Protein AF-X1IRK0-F1 (afdb_monomer)

Radius of gyration: 24.5 Å; Cα contacts (8 Å, |Δi|>4): 467; chains: 1; bounding box: 43×53×86 Å

Mean predicted aligned error: 8.82 Å

pLDDT: mean 86.36, std 11.16, range [39.69, 97.94]

Structure (mmCIF, N/CA/C/O backbone):
data_AF-X1IRK0-F1
#
_entry.id   AF-X1IRK0-F1
#
loop_
_atom_site.group_PDB
_atom_site.id
_atom_site.type_symbol
_atom_site.label_atom_id
_atom_site.label_alt_id
_atom_site.label_comp_id
_atom_site.label_asym_id
_atom_site.label_entity_id
_atom_site.label_seq_id
_atom_site.pdbx_PDB_ins_code
_atom_site.Cartn_x
_atom_site.Cartn_y
_atom_site.Cartn_z
_atom_site.occupancy
_atom_site.B_iso_or_equiv
_atom_site.auth_seq_id
_atom_site.auth_comp_id
_atom_site.auth_asym_id
_atom_site.auth_atom_id
_atom_site.pdbx_PDB_model_num
ATOM 1 N N . MET A 1 1 ? 4.070 35.628 65.793 1.00 39.69 1 MET A N 1
ATOM 2 C CA . MET A 1 1 ? 2.958 34.728 66.165 1.00 39.69 1 MET A CA 1
ATOM 3 C C . MET A 1 1 ? 2.560 34.000 64.890 1.00 39.69 1 MET A C 1
ATOM 5 O O . MET A 1 1 ? 1.988 34.626 64.011 1.00 39.69 1 MET A O 1
ATOM 9 N N . PHE A 1 2 ? 3.012 32.759 64.711 1.00 42.81 2 PHE A N 1
ATOM 10 C CA . PHE A 1 2 ? 2.689 31.967 63.520 1.00 42.81 2 PHE A CA 1
ATOM 11 C C . PHE A 1 2 ? 1.442 31.133 63.829 1.00 42.81 2 PHE A C 1
ATOM 13 O O . PHE A 1 2 ? 1.414 30.515 64.894 1.00 42.81 2 PHE A O 1
ATOM 20 N N . PRO A 1 3 ? 0.406 31.133 62.975 1.00 45.72 3 PRO A N 1
ATOM 21 C CA . PRO A 1 3 ? -0.775 30.324 63.224 1.00 45.72 3 PRO A CA 1
ATOM 22 C C . PRO A 1 3 ? -0.410 28.838 63.146 1.00 45.72 3 PRO A C 1
ATOM 24 O O . PRO A 1 3 ? 0.206 28.377 62.184 1.00 45.72 3 PRO A O 1
ATOM 27 N N . THR A 1 4 ? -0.790 28.105 64.188 1.00 51.00 4 THR A N 1
ATOM 28 C CA . THR A 1 4 ? -0.739 26.648 64.286 1.00 51.00 4 THR A CA 1
ATOM 29 C C . THR A 1 4 ? -1.588 26.045 63.170 1.00 51.00 4 THR A C 1
ATOM 31 O O . THR A 1 4 ? -2.787 26.318 63.081 1.00 51.00 4 THR A O 1
ATOM 34 N N . GLN A 1 5 ? -0.969 25.236 62.305 1.00 50.72 5 GLN A N 1
ATOM 35 C CA . GLN A 1 5 ? -1.693 24.460 61.302 1.00 50.72 5 GLN A CA 1
ATOM 36 C C . GLN A 1 5 ? -2.690 23.549 62.020 1.00 50.72 5 GLN A C 1
ATOM 38 O O . GLN A 1 5 ? -2.313 22.692 62.814 1.00 50.72 5 GLN A O 1
ATOM 43 N N . THR A 1 6 ? -3.977 23.779 61.782 1.00 54.22 6 THR A N 1
ATOM 44 C CA . THR A 1 6 ? -5.047 22.920 62.279 1.00 54.22 6 THR A CA 1
ATOM 45 C C . THR A 1 6 ? -4.986 21.618 61.484 1.00 54.22 6 THR A C 1
ATOM 47 O O . THR A 1 6 ? -5.326 21.607 60.300 1.00 54.22 6 THR A O 1
ATOM 50 N N . GLU A 1 7 ? -4.499 20.539 62.099 1.00 56.53 7 GLU A N 1
ATOM 51 C CA . GLU A 1 7 ? -4.497 19.214 61.476 1.00 56.53 7 GLU A CA 1
ATOM 52 C C . GLU A 1 7 ? -5.933 18.829 61.099 1.00 56.53 7 GLU A C 1
ATOM 54 O O . GLU A 1 7 ? -6.859 18.885 61.913 1.00 56.53 7 GLU A O 1
ATOM 59 N N . ALA A 1 8 ? -6.144 18.497 59.825 1.00 58.12 8 ALA A N 1
ATOM 60 C CA . ALA A 1 8 ? -7.453 18.088 59.344 1.00 58.12 8 ALA A CA 1
ATOM 61 C C . ALA A 1 8 ? -7.884 16.789 60.055 1.00 58.12 8 ALA A C 1
ATOM 63 O O . ALA A 1 8 ? -7.076 15.867 60.174 1.00 58.12 8 ALA A O 1
ATOM 64 N N . PRO A 1 9 ? -9.151 16.664 60.492 1.00 66.31 9 PRO A N 1
ATOM 65 C CA . PRO A 1 9 ? -9.623 15.461 61.166 1.00 66.31 9 PRO A CA 1
ATOM 66 C C . PRO A 1 9 ? -9.421 14.211 60.284 1.00 66.31 9 PRO A C 1
ATOM 68 O O . PRO A 1 9 ? -9.634 14.284 59.069 1.00 66.31 9 PRO A O 1
ATOM 71 N N . PRO A 1 10 ? -9.061 13.049 60.863 1.00 69.50 10 PRO A N 1
ATOM 72 C CA . PRO A 1 10 ? -8.650 11.844 60.125 1.00 69.50 10 PRO A CA 1
ATOM 73 C C . PRO A 1 10 ? -9.707 11.311 59.140 1.00 69.50 10 PRO A C 1
ATOM 75 O O . PRO A 1 10 ? -9.372 10.698 58.123 1.00 69.50 10 PRO A O 1
ATOM 78 N N . SER A 1 11 ? -10.988 11.604 59.381 1.00 72.62 11 SER A N 1
ATOM 79 C CA . SER A 1 11 ? -12.091 11.306 58.459 1.00 72.62 11 SER A CA 1
ATOM 80 C C . SER A 1 11 ? -12.033 12.120 57.162 1.00 72.62 11 SER A C 1
ATOM 82 O O . SER A 1 11 ? -12.353 11.594 56.097 1.00 72.62 11 SER A O 1
ATOM 84 N N . ARG A 1 12 ? -11.572 13.379 57.216 1.00 69.19 12 ARG A N 1
ATOM 85 C CA . ARG A 1 12 ? -11.359 14.213 56.024 1.00 69.19 12 ARG A CA 1
ATOM 86 C C . ARG A 1 12 ? -10.169 13.727 55.214 1.00 69.19 12 ARG A C 1
ATOM 88 O O . ARG A 1 12 ? -10.277 13.702 53.997 1.00 69.19 12 ARG A O 1
ATOM 95 N N . ILE A 1 13 ? -9.087 13.297 55.868 1.00 73.00 13 ILE A N 1
ATOM 96 C CA . ILE A 1 13 ? -7.915 12.723 55.186 1.00 73.00 13 ILE A CA 1
ATOM 97 C C . ILE A 1 13 ? -8.319 11.439 54.451 1.00 73.00 13 ILE A C 1
ATOM 99 O O . ILE A 1 13 ? -8.066 11.321 53.258 1.00 73.00 13 ILE A O 1
ATOM 103 N N . SER A 1 14 ? -9.047 10.537 55.117 1.00 75.25 14 SER A N 1
ATOM 104 C CA . SER A 1 14 ? -9.514 9.273 54.523 1.00 75.25 14 SER A CA 1
ATOM 105 C C . SER A 1 14 ? -10.449 9.484 53.326 1.00 75.25 14 SER A C 1
ATOM 107 O O . SER A 1 14 ? -10.308 8.816 52.301 1.00 75.25 14 SER A O 1
ATOM 109 N N . LEU A 1 15 ? -11.378 10.444 53.425 1.00 81.81 15 LEU A N 1
ATOM 110 C CA . LEU A 1 15 ? -12.256 10.825 52.317 1.00 81.81 15 LEU A CA 1
ATOM 111 C C . LEU A 1 15 ? -11.448 11.374 51.134 1.00 81.81 15 LEU A C 1
ATOM 113 O O . LEU A 1 15 ? -11.688 10.989 49.993 1.00 81.81 15 LEU A O 1
ATOM 117 N N . LEU A 1 16 ? -10.476 12.248 51.402 1.00 80.81 16 LEU A N 1
ATOM 118 C CA . LEU A 1 16 ? -9.633 12.847 50.369 1.00 80.81 16 LEU A CA 1
ATOM 119 C C . LEU A 1 16 ? -8.791 11.781 49.660 1.00 80.81 16 LEU A C 1
ATOM 121 O O . LEU A 1 16 ? -8.727 11.771 48.434 1.00 80.81 16 LEU A O 1
ATOM 125 N N . THR A 1 17 ? -8.225 10.831 50.408 1.00 84.62 17 THR A N 1
ATOM 126 C CA . THR A 1 17 ? -7.500 9.682 49.851 1.00 84.62 17 THR A CA 1
ATOM 127 C C . THR A 1 17 ? -8.403 8.818 48.973 1.00 84.62 17 THR A C 1
ATOM 129 O O . THR A 1 17 ? -8.006 8.463 47.864 1.00 84.62 17 THR A O 1
ATOM 132 N N . ALA A 1 18 ? -9.630 8.519 49.411 1.00 85.50 18 ALA A N 1
ATOM 133 C CA . ALA A 1 18 ? -10.585 7.752 48.612 1.00 85.50 18 ALA A CA 1
ATOM 134 C C . ALA A 1 18 ? -10.953 8.477 47.306 1.00 85.50 18 ALA A C 1
ATOM 136 O O . ALA A 1 18 ? -10.937 7.870 46.236 1.00 85.50 18 ALA A O 1
ATOM 137 N N . VAL A 1 19 ? -11.210 9.788 47.367 1.00 85.50 19 VAL A N 1
ATOM 138 C CA . VAL A 1 19 ? -11.496 10.612 46.182 1.00 85.50 19 VAL A CA 1
ATOM 139 C C . VAL A 1 19 ? -10.301 10.640 45.226 1.00 85.50 19 VAL A C 1
ATOM 141 O O . VAL A 1 19 ? -10.484 10.471 44.021 1.00 85.50 19 VAL A O 1
ATOM 144 N N . MET A 1 20 ? -9.075 10.789 45.738 1.00 88.69 20 MET A N 1
ATOM 145 C CA . MET A 1 20 ? -7.865 10.758 44.911 1.00 88.69 20 MET A CA 1
ATOM 146 C C . MET A 1 20 ? -7.642 9.391 44.253 1.00 88.69 20 MET A C 1
ATOM 148 O O . MET A 1 20 ? -7.283 9.344 43.078 1.00 88.69 20 MET A O 1
ATOM 152 N N . LEU A 1 21 ? -7.899 8.285 44.959 1.00 91.12 21 LEU A N 1
ATOM 153 C CA . LEU A 1 21 ? -7.806 6.934 44.393 1.00 91.12 21 LEU A CA 1
ATOM 154 C C . LEU A 1 21 ? -8.838 6.705 43.283 1.00 91.12 21 LEU A C 1
ATOM 156 O O . LEU A 1 21 ? -8.495 6.159 42.236 1.00 91.12 21 LEU A O 1
ATOM 160 N N . VAL A 1 22 ? -10.078 7.165 43.471 1.00 89.62 22 VAL A N 1
ATOM 161 C CA . VAL A 1 22 ? -11.122 7.091 42.436 1.00 89.62 22 VAL A CA 1
ATOM 162 C C . VAL A 1 22 ? -10.748 7.942 41.220 1.00 89.62 22 VAL A C 1
ATOM 164 O O . VAL A 1 22 ? -10.841 7.466 40.089 1.00 89.62 22 VAL A O 1
ATOM 167 N N . ALA A 1 23 ? -10.268 9.171 41.4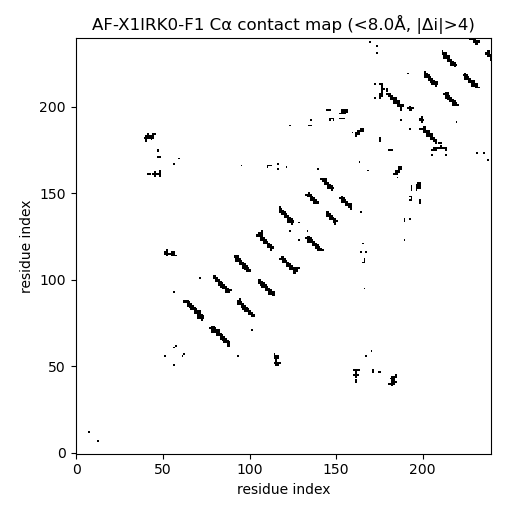28 1.00 84.81 23 ALA A N 1
ATOM 168 C CA . ALA A 1 23 ? -9.816 10.040 40.343 1.00 84.81 23 ALA A CA 1
ATOM 169 C C . ALA A 1 23 ? -8.635 9.431 39.567 1.00 84.81 23 ALA A C 1
ATOM 171 O O . ALA A 1 23 ? -8.603 9.495 38.335 1.00 84.81 23 ALA A O 1
ATOM 172 N N . LEU A 1 24 ? -7.695 8.788 40.267 1.00 90.06 24 LEU A N 1
ATOM 173 C CA . LEU A 1 24 ? -6.580 8.072 39.651 1.00 90.06 24 LEU A CA 1
ATOM 174 C C . LEU A 1 24 ? -7.075 6.875 38.831 1.00 90.06 24 LEU A C 1
ATOM 176 O O . LEU A 1 24 ? -6.693 6.733 37.671 1.00 90.06 24 LEU A O 1
ATOM 180 N N . ALA A 1 25 ? -7.961 6.047 39.389 1.00 88.81 25 ALA A N 1
ATOM 181 C CA . ALA A 1 25 ? -8.531 4.897 38.692 1.00 88.81 25 ALA A CA 1
ATOM 182 C C . ALA A 1 25 ? -9.266 5.316 37.408 1.00 88.81 25 ALA A C 1
ATOM 184 O O . ALA A 1 25 ? -9.024 4.742 36.346 1.00 88.81 25 ALA A O 1
ATOM 185 N N . LEU A 1 26 ? -10.087 6.369 37.474 1.00 87.19 26 LEU A N 1
ATOM 186 C CA . LEU A 1 26 ? -10.790 6.921 36.313 1.00 87.19 26 LEU A CA 1
ATOM 187 C C . LEU A 1 26 ? -9.827 7.500 35.271 1.00 87.19 26 LEU A C 1
ATOM 189 O O . LEU A 1 26 ? -10.022 7.284 34.078 1.00 87.19 26 LEU A O 1
ATOM 193 N N . SER A 1 27 ? -8.764 8.182 35.700 1.00 85.12 27 SER A N 1
ATOM 194 C CA . SER A 1 27 ? -7.748 8.724 34.787 1.00 85.12 27 SER A CA 1
ATOM 195 C C . SER A 1 27 ? -6.977 7.612 34.076 1.00 85.12 27 SER A C 1
ATOM 197 O O . SER A 1 27 ? -6.721 7.699 32.877 1.00 85.12 27 SER A O 1
ATOM 199 N N . THR A 1 28 ? -6.657 6.535 34.795 1.00 84.50 28 THR A N 1
ATOM 200 C CA . THR A 1 28 ? -5.939 5.375 34.248 1.00 84.50 28 THR A CA 1
ATOM 201 C C . THR A 1 28 ? -6.824 4.603 33.269 1.00 84.50 28 THR A C 1
ATOM 203 O O . THR A 1 28 ? -6.386 4.275 32.169 1.00 84.50 28 THR A O 1
ATOM 206 N N . ALA A 1 29 ? -8.095 4.383 33.622 1.00 79.88 29 ALA A N 1
ATOM 207 C CA . ALA A 1 29 ? -9.083 3.769 32.739 1.00 79.88 29 ALA A CA 1
ATOM 208 C C . ALA A 1 29 ? -9.355 4.629 31.493 1.00 79.88 29 ALA A C 1
ATOM 210 O O . ALA A 1 29 ? -9.421 4.101 30.385 1.00 79.88 29 ALA A O 1
ATOM 211 N N . GLY A 1 30 ? -9.450 5.953 31.647 1.00 71.38 30 GLY A N 1
ATOM 212 C CA . GLY A 1 30 ? -9.612 6.890 30.536 1.00 71.38 30 GLY A CA 1
ATOM 213 C C . GLY A 1 30 ? -8.407 6.893 29.594 1.00 71.38 30 GLY A C 1
ATOM 214 O O . GLY A 1 30 ? -8.577 6.793 28.381 1.00 71.38 30 GLY A O 1
ATOM 215 N N . ALA A 1 31 ? -7.187 6.930 30.136 1.00 74.50 31 ALA A N 1
ATOM 216 C CA . ALA A 1 31 ? -5.960 6.836 29.347 1.00 74.50 31 ALA A CA 1
ATOM 217 C C . ALA A 1 31 ? -5.865 5.498 28.598 1.00 74.50 31 ALA A C 1
ATOM 219 O O . ALA A 1 31 ? -5.520 5.477 27.415 1.00 74.50 31 ALA A O 1
ATOM 220 N N . TRP A 1 32 ? -6.234 4.396 29.257 1.00 77.19 32 TRP A N 1
ATOM 221 C CA . TRP A 1 32 ? -6.282 3.075 28.641 1.00 77.19 32 TRP A CA 1
ATOM 222 C C . TRP A 1 32 ? -7.297 3.021 27.494 1.00 77.19 32 TRP A C 1
ATOM 224 O O . TRP A 1 32 ? -6.936 2.621 26.392 1.00 77.19 32 TRP A O 1
ATOM 234 N N . LEU A 1 33 ? -8.518 3.527 27.694 1.00 71.50 33 LEU A N 1
ATOM 235 C CA . LEU A 1 33 ? -9.554 3.591 26.657 1.00 71.50 33 LEU A CA 1
ATOM 236 C C . LEU A 1 33 ? -9.108 4.440 25.449 1.00 71.50 33 LEU A C 1
ATOM 238 O O . LEU A 1 33 ? -9.322 4.072 24.292 1.00 71.50 33 LEU A O 1
ATOM 242 N N . VAL A 1 34 ? -8.442 5.571 25.696 1.00 69.38 34 VAL A N 1
ATOM 243 C CA . VAL A 1 34 ? -7.879 6.431 24.642 1.00 69.38 34 VAL A CA 1
ATOM 244 C C . VAL A 1 34 ? -6.764 5.707 23.885 1.00 69.38 34 VAL A C 1
ATOM 246 O O . VAL A 1 34 ? -6.751 5.698 22.657 1.00 69.38 34 VAL A O 1
ATOM 249 N N . GLN A 1 35 ? -5.846 5.038 24.577 1.00 70.12 35 GLN A N 1
ATOM 250 C CA . GLN A 1 35 ? -4.792 4.257 23.929 1.00 70.12 35 GLN A CA 1
ATOM 251 C C . GLN A 1 35 ? -5.367 3.077 23.133 1.00 70.12 35 GLN A C 1
ATOM 253 O O . GLN A 1 35 ? -4.899 2.764 22.033 1.00 70.12 35 GLN A O 1
ATOM 258 N N . GLU A 1 36 ? -6.402 2.431 23.659 1.00 69.81 36 GLU A N 1
ATOM 259 C CA . GLU A 1 36 ? -7.042 1.289 23.031 1.00 69.81 36 GLU A CA 1
ATOM 260 C C . GLU A 1 36 ? -7.769 1.700 21.748 1.00 69.81 36 GLU A C 1
ATOM 262 O O . GLU A 1 36 ? -7.599 1.037 20.721 1.00 69.81 36 GLU A O 1
ATOM 267 N N . THR A 1 37 ? -8.472 2.834 21.766 1.00 65.62 37 THR A N 1
ATOM 268 C CA . THR A 1 37 ? -9.140 3.419 20.593 1.00 65.62 37 THR A CA 1
ATOM 269 C C . THR A 1 37 ? -8.147 3.955 19.559 1.00 65.62 37 THR A C 1
ATOM 271 O O . THR A 1 37 ? -8.290 3.662 18.369 1.00 65.62 37 THR A O 1
ATOM 274 N N . LEU A 1 38 ? -7.081 4.645 19.981 1.00 71.38 38 LEU A N 1
ATOM 275 C CA . LEU A 1 38 ? -6.032 5.146 19.081 1.00 71.38 38 LEU A CA 1
ATOM 276 C C . LEU A 1 38 ? -5.226 4.012 18.423 1.00 71.38 38 LEU A C 1
ATOM 278 O O . LEU A 1 38 ? -4.803 4.135 17.267 1.00 71.38 38 LEU A O 1
ATOM 282 N N . GLY A 1 39 ? -5.034 2.901 19.139 1.00 85.06 39 GLY A N 1
ATOM 283 C CA . GLY A 1 39 ? -4.324 1.714 18.665 1.00 85.06 39 GLY A CA 1
ATOM 284 C C . GLY A 1 39 ? -5.184 0.732 17.866 1.00 85.06 39 GLY A C 1
ATOM 285 O O . GLY A 1 39 ? -4.633 -0.071 17.112 1.00 85.06 39 GLY A O 1
ATOM 286 N N . ALA A 1 40 ? -6.515 0.789 17.977 1.00 90.44 40 ALA A N 1
ATOM 287 C CA . ALA A 1 40 ? -7.418 -0.185 17.358 1.00 90.44 40 ALA A CA 1
ATOM 288 C C . ALA A 1 40 ? -7.253 -0.265 15.834 1.00 90.44 40 ALA A C 1
ATOM 290 O O . ALA A 1 40 ? -7.137 -1.360 15.288 1.00 90.44 40 ALA A O 1
ATOM 291 N N . ALA A 1 41 ? -7.170 0.880 15.150 1.00 92.38 41 ALA A N 1
ATOM 292 C CA . ALA A 1 41 ? -6.982 0.915 13.699 1.00 92.38 41 ALA A CA 1
ATOM 293 C C . ALA A 1 41 ? -5.615 0.348 13.273 1.00 92.38 41 ALA A C 1
ATOM 295 O O . ALA A 1 41 ? -5.521 -0.321 12.247 1.00 92.38 41 ALA A O 1
ATOM 296 N N . ALA A 1 42 ? -4.558 0.580 14.061 1.00 94.88 42 ALA A N 1
ATOM 297 C CA . ALA A 1 42 ? -3.227 0.040 13.779 1.00 94.88 42 ALA A CA 1
ATOM 298 C C . ALA A 1 42 ? -3.180 -1.479 13.990 1.00 94.88 42 ALA A C 1
ATOM 300 O O . ALA A 1 42 ? -2.690 -2.198 13.123 1.00 94.88 42 ALA A O 1
ATOM 301 N N . ARG A 1 43 ? -3.775 -1.979 15.085 1.00 95.44 43 ARG A N 1
ATOM 302 C CA . ARG A 1 43 ? -3.948 -3.422 15.319 1.00 95.44 43 ARG A CA 1
ATOM 303 C C . ARG A 1 43 ? -4.768 -4.069 14.207 1.00 95.44 43 ARG A C 1
ATOM 305 O O . ARG A 1 43 ? -4.408 -5.143 13.741 1.00 95.44 43 ARG A O 1
ATOM 312 N N . ARG A 1 44 ? -5.831 -3.407 13.739 1.00 96.00 44 ARG A N 1
ATOM 313 C CA . ARG A 1 44 ? -6.621 -3.889 12.601 1.00 96.00 44 ARG A CA 1
ATOM 314 C C . ARG A 1 44 ? -5.798 -3.939 11.315 1.00 96.00 44 ARG A C 1
ATOM 316 O O . ARG A 1 44 ? -5.895 -4.919 10.588 1.00 96.00 44 ARG A O 1
ATOM 323 N N . GLY A 1 45 ? -4.970 -2.926 11.061 1.00 97.00 45 GLY A N 1
ATOM 324 C CA . GLY A 1 45 ? -4.031 -2.933 9.940 1.00 97.00 45 GLY A CA 1
ATOM 325 C C . GLY A 1 45 ? -3.060 -4.113 10.007 1.00 97.00 45 GLY A C 1
ATOM 326 O O . GLY A 1 45 ? -2.937 -4.848 9.036 1.00 97.00 45 GLY A O 1
ATOM 327 N N . ALA A 1 46 ? -2.452 -4.360 11.172 1.00 97.50 46 ALA A N 1
ATOM 328 C CA . ALA A 1 46 ? -1.566 -5.508 11.384 1.00 97.50 46 ALA A CA 1
ATOM 329 C C . ALA A 1 46 ? -2.288 -6.856 11.202 1.00 97.50 46 ALA A C 1
ATOM 331 O O . ALA A 1 46 ? -1.745 -7.771 10.592 1.00 97.50 46 ALA A O 1
ATOM 332 N N . GLN A 1 47 ? -3.537 -6.975 11.669 1.00 97.94 47 GLN A N 1
ATOM 333 C CA . GLN A 1 47 ? -4.363 -8.165 11.428 1.00 97.94 47 GLN A CA 1
ATOM 334 C C . GLN A 1 47 ? -4.601 -8.400 9.936 1.00 97.94 47 GLN A C 1
ATOM 336 O O . GLN A 1 47 ? -4.439 -9.523 9.480 1.00 97.94 47 GLN A O 1
ATOM 341 N N . ILE A 1 48 ? -4.942 -7.350 9.181 1.00 97.56 48 ILE A N 1
ATOM 342 C CA . ILE A 1 48 ? -5.151 -7.432 7.729 1.00 97.56 48 ILE A CA 1
ATOM 343 C C . ILE A 1 48 ? -3.864 -7.869 7.019 1.00 97.56 48 ILE A C 1
ATOM 345 O O . ILE A 1 48 ? -3.921 -8.743 6.160 1.00 97.56 48 ILE A O 1
ATOM 349 N N . VAL A 1 49 ? -2.707 -7.315 7.396 1.00 97.38 49 VAL A N 1
ATOM 350 C CA . VAL A 1 49 ? -1.405 -7.719 6.837 1.00 97.38 49 VAL A CA 1
ATOM 351 C C . VAL A 1 49 ? -1.101 -9.185 7.154 1.00 97.38 49 VAL A C 1
ATOM 353 O O . VAL A 1 49 ? -0.723 -9.938 6.261 1.00 97.38 49 VAL A O 1
ATOM 356 N N . ALA A 1 50 ? -1.331 -9.627 8.392 1.00 97.12 50 ALA A N 1
ATOM 357 C CA . ALA A 1 50 ? -1.134 -11.022 8.781 1.00 97.12 50 ALA A CA 1
ATOM 358 C C . ALA A 1 50 ? -2.109 -11.980 8.071 1.00 97.12 50 ALA A C 1
ATOM 360 O O . ALA A 1 50 ? -1.711 -13.068 7.662 1.00 97.12 50 ALA A O 1
ATOM 361 N N . ASP A 1 51 ? -3.377 -11.594 7.910 1.00 96.62 51 ASP A N 1
ATOM 362 C CA . ASP A 1 51 ? -4.379 -12.358 7.157 1.00 96.62 51 ASP A CA 1
ATOM 363 C C . ASP A 1 51 ? -4.007 -12.476 5.678 1.00 96.62 51 ASP A C 1
ATOM 365 O O . ASP A 1 51 ? -4.159 -13.547 5.089 1.00 96.62 51 ASP A O 1
ATOM 369 N N . MET A 1 52 ? -3.508 -11.390 5.084 1.00 95.62 52 MET A N 1
ATOM 370 C CA . MET A 1 52 ? -3.012 -11.372 3.713 1.00 95.62 52 MET A CA 1
ATOM 371 C C . MET A 1 52 ? -1.825 -12.323 3.551 1.00 95.62 52 MET A C 1
ATOM 373 O O . MET A 1 52 ? -1.877 -13.186 2.682 1.00 95.62 52 MET A O 1
ATOM 377 N N . ALA A 1 53 ? -0.824 -12.236 4.431 1.00 95.06 53 ALA A N 1
ATOM 378 C CA . ALA A 1 53 ? 0.347 -13.110 4.394 1.00 95.06 53 ALA A CA 1
ATOM 379 C C . ALA A 1 53 ? -0.016 -14.592 4.569 1.00 95.06 53 ALA A C 1
ATOM 381 O O . ALA A 1 53 ? 0.483 -15.445 3.847 1.00 95.06 53 ALA A O 1
ATOM 382 N N . ARG A 1 54 ? -0.941 -14.910 5.487 1.00 96.38 54 ARG A N 1
ATOM 383 C CA . ARG A 1 54 ? -1.399 -16.292 5.707 1.00 96.38 54 ARG A CA 1
ATOM 384 C C . ARG A 1 54 ? -2.141 -16.891 4.518 1.00 96.38 54 ARG A C 1
ATOM 386 O O . ARG A 1 54 ? -2.072 -18.098 4.317 1.00 96.38 54 ARG A O 1
ATOM 393 N N . ARG A 1 55 ? -2.934 -16.084 3.810 1.00 95.69 55 ARG A N 1
ATOM 394 C CA . ARG A 1 55 ? -3.757 -16.553 2.685 1.00 95.69 55 ARG A CA 1
ATOM 395 C C . ARG A 1 55 ? -3.004 -16.542 1.358 1.00 95.69 55 ARG A C 1
ATOM 397 O O . ARG A 1 55 ? -3.398 -17.282 0.466 1.00 95.69 55 ARG A O 1
ATOM 404 N N . GLY A 1 56 ? -1.969 -15.717 1.245 1.00 94.50 56 GLY A N 1
ATOM 405 C CA . GLY A 1 56 ? -1.264 -15.464 -0.003 1.00 94.50 56 GLY A CA 1
ATOM 406 C C . GLY A 1 56 ? -2.001 -14.463 -0.898 1.00 94.50 56 GLY A C 1
ATOM 407 O O . GLY A 1 56 ? -3.229 -14.345 -0.880 1.00 94.50 56 GLY A O 1
ATOM 408 N N . LEU A 1 57 ? -1.251 -13.726 -1.706 1.00 93.00 57 LEU A N 1
ATOM 409 C CA . LEU A 1 57 ? -1.727 -12.814 -2.739 1.00 93.00 57 LEU A CA 1
ATOM 410 C C . LEU A 1 57 ? -2.475 -13.588 -3.831 1.00 93.00 57 LEU A C 1
ATOM 412 O O . LEU A 1 57 ? -3.451 -13.084 -4.384 1.00 93.00 57 LEU A O 1
ATOM 416 N N . SER A 1 58 ? -2.101 -14.843 -4.061 1.00 92.75 58 SER A N 1
ATOM 417 C CA . SER A 1 58 ? -2.754 -15.812 -4.932 1.00 92.75 58 SER A CA 1
ATOM 418 C C . SER A 1 58 ? -4.211 -16.063 -4.569 1.00 92.75 58 SER A C 1
ATOM 420 O O . SER A 1 58 ? -5.038 -16.219 -5.468 1.00 92.75 58 SER A O 1
ATOM 422 N N . HIS A 1 59 ? -4.574 -15.987 -3.287 1.00 92.19 59 HIS A N 1
ATOM 423 C CA . HIS A 1 59 ? -5.969 -16.050 -2.856 1.00 92.19 59 HIS A CA 1
ATOM 424 C C . HIS A 1 59 ? -6.801 -14.869 -3.379 1.00 92.19 59 HIS A C 1
ATOM 426 O O . HIS A 1 59 ? -7.972 -15.039 -3.713 1.00 92.19 59 HIS A O 1
ATOM 432 N N . TYR A 1 60 ? -6.206 -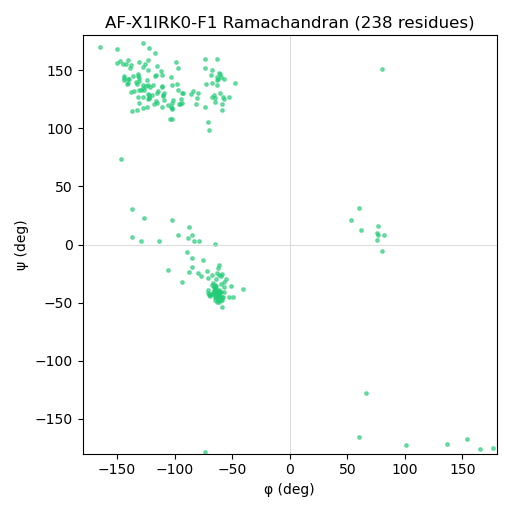13.677 -3.462 1.00 88.75 60 TYR A N 1
ATOM 433 C CA . TYR A 1 60 ? -6.904 -12.446 -3.845 1.00 88.75 60 TYR A CA 1
ATOM 434 C C . TYR A 1 60 ? -6.818 -12.149 -5.341 1.00 88.75 60 TYR A C 1
ATOM 436 O O . TYR A 1 60 ? -7.720 -11.537 -5.910 1.00 88.75 60 TYR A O 1
ATOM 444 N N . TRP A 1 61 ? -5.718 -12.533 -5.980 1.00 87.44 61 TRP A N 1
ATOM 445 C CA . TRP A 1 61 ? -5.422 -12.205 -7.373 1.00 87.44 61 TRP A CA 1
ATOM 446 C C . TRP A 1 61 ? -5.599 -13.391 -8.319 1.00 87.44 61 TRP A C 1
ATOM 448 O O . TRP A 1 61 ? -5.797 -13.194 -9.521 1.00 87.44 61 TRP A O 1
ATOM 458 N N . GLY A 1 62 ? -5.540 -14.617 -7.797 1.00 82.94 62 GLY A N 1
ATOM 459 C CA . GLY A 1 62 ? -5.460 -15.832 -8.599 1.00 82.94 62 GLY A CA 1
ATOM 460 C C . GLY A 1 62 ? -4.210 -15.864 -9.485 1.00 82.94 62 GLY A C 1
ATOM 461 O O . GLY A 1 62 ? -3.280 -15.073 -9.332 1.00 82.94 62 GLY A O 1
ATOM 462 N N . GLY A 1 63 ? -4.192 -16.768 -10.465 1.00 80.38 63 GLY A N 1
ATOM 463 C CA . GLY A 1 63 ? -3.118 -16.854 -11.466 1.00 80.38 63 GLY A CA 1
ATOM 464 C C . GLY A 1 63 ? -3.293 -15.918 -12.670 1.00 80.38 63 GLY A C 1
ATOM 465 O O . GLY A 1 63 ? -2.584 -16.060 -13.663 1.00 80.38 63 GLY A O 1
ATOM 466 N N . ARG A 1 64 ? -4.277 -15.009 -12.648 1.00 77.06 64 ARG A N 1
ATOM 467 C CA . ARG A 1 64 ? -4.644 -14.213 -13.828 1.00 77.06 64 ARG A CA 1
ATOM 468 C C . ARG A 1 64 ? -3.769 -12.969 -13.934 1.00 77.06 64 ARG A C 1
ATOM 470 O O . ARG A 1 64 ? -3.671 -12.178 -12.995 1.00 77.06 64 ARG A O 1
ATOM 477 N N . SER A 1 65 ? -3.201 -12.774 -15.118 1.00 86.44 65 SER A N 1
ATOM 478 C CA . SER A 1 65 ? -2.649 -11.481 -15.504 1.00 86.44 65 SER A CA 1
ATOM 479 C C . SER A 1 65 ? -3.776 -10.464 -15.656 1.00 86.44 65 SER A C 1
ATOM 481 O O . SER A 1 65 ? -4.839 -10.780 -16.192 1.00 86.44 65 SER A O 1
ATOM 483 N N . ASP A 1 66 ? -3.532 -9.251 -15.185 1.00 87.31 66 ASP A N 1
ATOM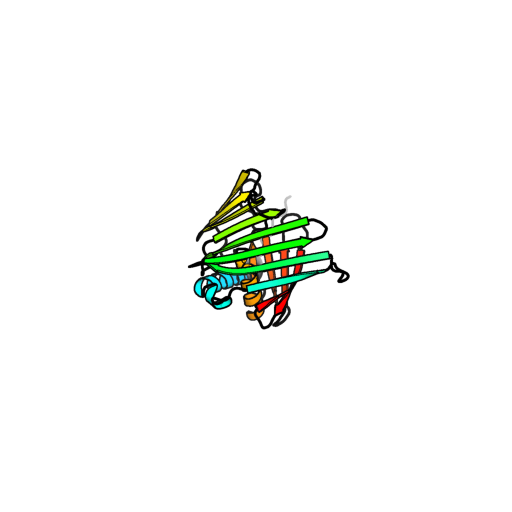 484 C CA . ASP A 1 66 ? -4.467 -8.137 -15.213 1.00 87.31 66 ASP A CA 1
ATOM 485 C C . ASP A 1 66 ? -3.776 -6.931 -15.848 1.00 87.31 66 ASP A C 1
ATOM 487 O O . ASP A 1 66 ? -2.613 -6.639 -15.558 1.00 87.31 66 ASP A O 1
ATOM 491 N N . VAL A 1 67 ? -4.482 -6.261 -16.750 1.00 91.25 67 VAL A N 1
ATOM 492 C CA . VAL A 1 67 ? -4.023 -5.069 -17.458 1.00 91.25 67 VAL A CA 1
ATOM 493 C C . VAL A 1 67 ? -5.193 -4.105 -17.479 1.00 91.25 67 VAL A C 1
ATOM 495 O O . VAL A 1 67 ? -6.212 -4.377 -18.110 1.00 91.25 67 VAL A O 1
ATOM 498 N N . ARG A 1 68 ? -5.037 -2.966 -16.808 1.00 89.75 68 ARG A N 1
ATOM 499 C CA . ARG A 1 68 ? -6.086 -1.952 -16.696 1.00 89.75 68 ARG A CA 1
ATOM 500 C C . ARG A 1 68 ? -5.576 -0.611 -17.177 1.00 89.75 68 ARG A C 1
ATOM 502 O O . ARG A 1 68 ? -4.466 -0.202 -16.837 1.00 89.75 68 ARG A O 1
ATOM 509 N N . TRP A 1 69 ? -6.418 0.055 -17.950 1.00 92.56 69 TRP A N 1
ATOM 510 C CA . TRP A 1 69 ? -6.187 1.394 -18.462 1.00 92.56 69 TRP A CA 1
ATOM 511 C C . TRP A 1 69 ? -7.205 2.332 -17.843 1.00 92.56 69 TRP A C 1
ATOM 513 O O . TRP A 1 69 ? -8.398 2.046 -17.858 1.00 92.56 69 TRP A O 1
ATOM 523 N N . TYR A 1 70 ? -6.728 3.462 -17.345 1.00 90.25 70 TYR A N 1
ATOM 524 C CA . TYR A 1 70 ? -7.568 4.499 -16.773 1.00 90.25 70 TYR A CA 1
ATOM 525 C C . TYR A 1 70 ? -7.323 5.803 -17.512 1.00 90.25 70 TYR A C 1
ATOM 527 O O . TYR A 1 70 ? -6.177 6.177 -17.788 1.00 90.25 70 TYR A O 1
ATOM 535 N N . LEU A 1 71 ? -8.408 6.513 -17.801 1.00 91.50 71 LEU A N 1
ATOM 536 C CA . LEU A 1 71 ? -8.338 7.904 -18.210 1.00 91.50 71 LEU A CA 1
ATOM 537 C C . LEU A 1 71 ? -8.167 8.756 -16.955 1.00 91.50 71 LEU A C 1
ATOM 539 O O . LEU A 1 71 ? -8.955 8.640 -16.022 1.00 91.50 71 LEU A O 1
ATOM 543 N N . VAL A 1 72 ? -7.145 9.605 -16.922 1.00 89.81 72 VAL A N 1
ATOM 544 C CA . VAL A 1 72 ? -6.916 10.496 -15.781 1.00 89.81 72 VAL A CA 1
ATOM 545 C C . VAL A 1 72 ? -7.559 11.839 -16.094 1.00 89.81 72 VAL A C 1
ATOM 547 O O . VAL A 1 72 ? -7.216 12.486 -17.090 1.00 89.81 72 VAL A O 1
ATOM 550 N N . THR A 1 73 ? -8.500 12.255 -15.252 1.00 88.56 73 THR A N 1
ATOM 551 C CA . THR A 1 73 ? -9.256 13.500 -15.409 1.00 88.56 73 THR A CA 1
ATOM 552 C C . THR A 1 73 ? -8.897 14.518 -14.334 1.00 88.56 73 THR A C 1
ATOM 554 O O . THR A 1 73 ? -8.498 14.154 -13.231 1.00 88.56 73 THR A O 1
ATOM 557 N N . ASP A 1 74 ? -8.982 15.806 -14.663 1.00 86.12 74 ASP A N 1
ATOM 558 C CA . ASP A 1 74 ? -8.848 16.878 -13.675 1.00 86.12 74 ASP A CA 1
ATOM 559 C C . ASP A 1 74 ? -10.104 16.976 -12.782 1.00 86.12 74 ASP A C 1
ATOM 561 O O . ASP A 1 74 ? -11.065 16.220 -12.941 1.00 86.12 74 ASP A O 1
ATOM 565 N N . ALA A 1 75 ? -10.120 17.937 -11.854 1.00 81.56 75 ALA A N 1
ATOM 566 C CA . ALA A 1 75 ? -11.260 18.159 -10.959 1.00 81.56 75 ALA A CA 1
ATOM 567 C C . ALA A 1 75 ? -12.570 18.539 -11.686 1.00 81.56 75 ALA A C 1
ATOM 569 O O . ALA A 1 75 ? -13.643 18.432 -11.099 1.00 81.56 75 ALA A O 1
ATOM 570 N N . ASN A 1 76 ? -12.497 18.970 -12.951 1.00 89.25 76 ASN A N 1
ATOM 571 C CA . ASN A 1 76 ? -13.648 19.290 -13.799 1.00 89.25 76 ASN A CA 1
ATOM 572 C C . ASN A 1 76 ? -14.034 18.121 -14.725 1.00 89.25 76 ASN A C 1
ATOM 574 O O . ASN A 1 76 ? -14.847 18.305 -15.632 1.00 89.25 76 ASN A O 1
ATOM 578 N N . GLY A 1 77 ? -13.424 16.944 -14.555 1.00 87.19 77 GLY A N 1
ATOM 579 C CA . GLY A 1 77 ? -13.651 15.780 -15.409 1.00 87.19 77 GLY A CA 1
ATOM 580 C C . GLY A 1 77 ? -12.974 15.866 -16.781 1.00 87.19 77 GLY A C 1
ATOM 581 O O . GLY A 1 77 ? -13.250 15.040 -17.649 1.00 87.19 77 GLY A O 1
ATOM 582 N N . ARG A 1 78 ? -12.088 16.842 -17.023 1.00 91.50 78 ARG A N 1
ATOM 583 C CA . ARG A 1 78 ? -11.395 16.971 -18.312 1.00 91.50 78 ARG A CA 1
ATOM 584 C C . ARG A 1 78 ? -10.225 15.991 -18.387 1.00 91.50 78 ARG A C 1
ATOM 586 O O . ARG A 1 78 ? -9.401 15.977 -17.469 1.00 91.50 78 ARG A O 1
ATOM 593 N N . PRO A 1 79 ? -10.093 15.207 -19.470 1.00 92.12 79 PRO A N 1
ATOM 594 C CA . PRO A 1 79 ? -8.958 14.307 -19.640 1.00 92.12 79 PRO A CA 1
ATOM 595 C C . PRO A 1 79 ? -7.634 15.077 -19.674 1.00 92.12 79 PRO A C 1
ATOM 597 O O . PRO A 1 79 ? -7.498 16.039 -20.428 1.00 92.12 79 PRO A O 1
ATOM 600 N N . HIS A 1 80 ? -6.648 14.645 -18.889 1.00 93.00 80 HIS A N 1
ATOM 601 C CA . HIS A 1 80 ? -5.307 15.249 -18.876 1.00 93.00 80 HIS A CA 1
ATOM 602 C C . HIS A 1 80 ? -4.166 14.221 -18.837 1.00 93.00 80 HIS A C 1
ATOM 604 O O . HIS A 1 80 ? -2.992 14.589 -18.720 1.00 93.00 80 HIS A O 1
ATOM 610 N N . GLY A 1 81 ? -4.495 12.935 -18.955 1.00 94.00 81 GLY A N 1
ATOM 611 C CA . GLY A 1 81 ? -3.519 11.861 -18.980 1.00 94.00 81 GLY A CA 1
ATOM 612 C C . GLY A 1 81 ? -4.150 10.479 -19.038 1.00 94.00 81 GLY A C 1
ATOM 613 O O . GLY A 1 81 ? -5.368 10.327 -19.129 1.00 94.00 81 GLY A O 1
ATOM 614 N N . TRP A 1 82 ? -3.301 9.465 -18.957 1.00 94.50 82 TRP A N 1
ATOM 615 C CA . TRP A 1 82 ? -3.698 8.070 -18.839 1.00 94.50 82 TRP A CA 1
ATOM 616 C C . TRP A 1 82 ? -2.818 7.350 -17.824 1.00 94.50 82 TRP A C 1
ATOM 618 O O . TRP A 1 82 ? -1.669 7.734 -17.580 1.00 94.50 82 TRP A O 1
ATOM 628 N N . ARG A 1 83 ? -3.368 6.286 -17.243 1.00 93.31 83 ARG A N 1
ATOM 629 C CA . ARG A 1 83 ? -2.664 5.386 -16.337 1.00 93.31 83 ARG A CA 1
ATOM 630 C C . ARG A 1 83 ? -2.818 3.945 -16.803 1.00 93.31 83 ARG A C 1
ATOM 632 O O . ARG A 1 83 ? -3.910 3.536 -17.180 1.00 93.31 83 ARG A O 1
ATOM 639 N N . LEU A 1 84 ? -1.733 3.186 -16.763 1.00 93.06 84 LEU A N 1
ATOM 640 C CA . LEU A 1 84 ? -1.705 1.751 -17.010 1.00 93.06 84 LEU A CA 1
ATOM 641 C C . LEU A 1 84 ? -1.262 1.055 -15.733 1.00 93.06 84 LEU A C 1
ATOM 643 O O . LEU A 1 84 ? -0.162 1.311 -15.255 1.00 93.06 84 LEU A O 1
ATOM 647 N N . THR A 1 85 ? -2.068 0.126 -15.235 1.00 92.31 85 THR A N 1
ATOM 648 C CA . THR A 1 85 ? -1.645 -0.793 -14.178 1.00 92.31 85 THR A CA 1
ATOM 649 C C . THR A 1 85 ? -1.629 -2.209 -14.718 1.00 92.31 85 THR A C 1
ATOM 651 O O . THR A 1 85 ? -2.613 -2.654 -15.310 1.00 92.31 85 THR A O 1
ATOM 654 N N . THR A 1 86 ? -0.537 -2.929 -14.497 1.00 93.25 86 THR A N 1
ATOM 655 C CA . THR A 1 86 ? -0.427 -4.344 -14.846 1.00 93.25 86 THR A CA 1
ATOM 656 C C . THR A 1 86 ? -0.069 -5.169 -13.625 1.00 93.25 86 THR A C 1
ATOM 658 O O . THR A 1 86 ? 0.610 -4.691 -12.714 1.00 93.25 86 THR A O 1
ATOM 661 N N . ARG A 1 87 ? -0.516 -6.418 -13.629 1.00 93.44 87 ARG A N 1
ATOM 662 C CA . ARG A 1 87 ? -0.150 -7.447 -12.663 1.00 93.44 87 ARG A CA 1
ATOM 663 C C . ARG A 1 87 ? -0.069 -8.783 -13.384 1.00 93.44 87 ARG A C 1
ATOM 665 O O . ARG A 1 87 ? -0.900 -9.067 -14.241 1.00 93.44 87 ARG A O 1
ATOM 672 N N . LYS A 1 88 ? 0.876 -9.632 -13.008 1.00 94.00 88 LYS A N 1
ATOM 673 C CA . LYS A 1 88 ? 0.947 -11.031 -13.437 1.00 94.00 88 LYS A CA 1
ATOM 674 C C . LYS A 1 88 ? 1.607 -11.890 -12.365 1.00 94.00 88 LYS A C 1
ATOM 676 O O . LYS A 1 88 ? 2.390 -11.376 -11.567 1.00 94.00 88 LYS A O 1
ATOM 681 N N . ALA A 1 89 ? 1.312 -13.184 -12.382 1.00 93.62 89 ALA A N 1
ATOM 682 C CA . ALA A 1 89 ? 2.152 -14.161 -11.700 1.00 93.62 89 ALA A CA 1
ATOM 683 C C . ALA A 1 89 ? 3.514 -14.264 -12.417 1.00 93.62 89 ALA A C 1
ATOM 685 O O . ALA A 1 89 ? 3.596 -14.105 -13.640 1.00 93.62 89 ALA A O 1
ATOM 686 N N . ASP A 1 90 ? 4.570 -14.497 -11.649 1.00 91.56 90 ASP A N 1
ATOM 687 C CA . ASP A 1 90 ? 5.967 -14.543 -12.077 1.00 91.56 90 ASP A CA 1
ATOM 688 C C . ASP A 1 90 ? 6.729 -15.574 -11.225 1.00 91.56 90 ASP A C 1
ATOM 690 O O . ASP A 1 90 ? 7.470 -15.235 -10.303 1.00 91.56 90 ASP A O 1
ATOM 694 N N . GLY A 1 91 ? 6.473 -16.860 -11.488 1.00 88.88 91 GLY A N 1
ATOM 695 C CA . GLY A 1 91 ? 6.946 -17.954 -10.632 1.00 88.88 91 GLY A CA 1
ATOM 696 C C . GLY A 1 91 ? 6.271 -17.914 -9.259 1.00 88.88 91 GLY A C 1
ATOM 697 O O . GLY A 1 91 ? 5.048 -17.819 -9.185 1.00 88.88 91 GLY A O 1
ATOM 698 N N . ASP A 1 92 ? 7.074 -17.940 -8.192 1.00 89.81 92 ASP A N 1
ATOM 699 C CA . ASP A 1 92 ? 6.616 -17.831 -6.793 1.00 89.81 92 ASP A CA 1
ATOM 700 C C . ASP A 1 92 ? 6.288 -16.384 -6.367 1.00 89.81 92 ASP A C 1
ATOM 702 O O . ASP A 1 92 ? 5.960 -16.106 -5.211 1.00 89.81 92 ASP A O 1
ATOM 706 N N . TYR A 1 93 ? 6.394 -15.444 -7.307 1.00 94.94 93 TYR A N 1
ATOM 707 C CA . TYR A 1 93 ? 6.156 -14.027 -7.094 1.00 94.94 93 TYR A CA 1
ATOM 708 C C . TYR A 1 93 ? 4.980 -13.534 -7.935 1.00 94.94 93 TYR A C 1
ATOM 710 O O . TYR A 1 93 ? 4.550 -14.140 -8.916 1.00 94.94 93 TYR A O 1
ATOM 718 N N . TYR A 1 94 ? 4.499 -12.352 -7.582 1.00 95.69 94 TYR A N 1
ATOM 719 C CA . TYR A 1 94 ? 3.680 -11.507 -8.428 1.00 95.69 94 TYR A CA 1
ATOM 720 C C . TYR A 1 94 ? 4.478 -10.285 -8.825 1.00 95.69 94 TYR A C 1
ATOM 722 O O . TYR A 1 94 ? 5.107 -9.656 -7.980 1.00 95.69 94 TYR A O 1
ATOM 730 N N . ALA A 1 95 ? 4.409 -9.918 -10.097 1.00 95.50 95 ALA A N 1
ATOM 731 C CA . ALA A 1 95 ? 5.014 -8.704 -10.611 1.00 95.50 95 ALA A CA 1
ATOM 732 C C . ALA A 1 95 ? 3.935 -7.767 -11.140 1.00 95.50 95 ALA A C 1
ATOM 734 O O . ALA A 1 95 ? 2.943 -8.202 -11.731 1.00 95.50 95 ALA A O 1
ATOM 735 N N . GLY A 1 96 ? 4.149 -6.471 -10.976 1.00 94.50 96 GLY A N 1
ATOM 736 C CA . GLY A 1 96 ? 3.262 -5.465 -11.519 1.00 94.50 96 GLY A CA 1
ATOM 737 C C . GLY A 1 96 ? 3.977 -4.180 -11.870 1.00 94.50 96 GLY A C 1
ATOM 738 O O . GLY A 1 96 ? 5.143 -3.957 -11.544 1.00 94.50 96 GLY A O 1
ATOM 739 N N . GLN A 1 97 ? 3.252 -3.342 -12.592 1.00 93.44 97 GLN A N 1
ATOM 740 C CA . GLN A 1 97 ? 3.750 -2.077 -13.099 1.00 93.44 97 GLN A CA 1
ATOM 741 C C . GLN A 1 97 ? 2.636 -1.045 -13.052 1.00 93.44 97 GLN A C 1
ATOM 743 O O . GLN A 1 97 ? 1.495 -1.363 -13.377 1.00 93.44 97 GLN A O 1
ATOM 748 N N . ASP A 1 98 ? 2.982 0.183 -12.700 1.00 92.12 98 ASP A N 1
ATOM 749 C CA . ASP A 1 98 ? 2.112 1.346 -12.787 1.00 92.12 98 ASP A CA 1
ATOM 750 C C . ASP A 1 98 ? 2.797 2.398 -13.658 1.00 92.12 98 ASP A C 1
ATOM 752 O O . ASP A 1 98 ? 3.953 2.755 -13.432 1.00 92.12 98 ASP A O 1
ATOM 756 N N . ILE A 1 99 ? 2.115 2.858 -14.699 1.00 92.56 99 ILE A N 1
ATOM 757 C CA . ILE A 1 99 ? 2.592 3.915 -15.584 1.00 92.56 99 ILE A CA 1
ATOM 758 C C . ILE A 1 99 ? 1.546 5.010 -15.590 1.00 92.56 99 ILE A C 1
ATOM 760 O O . ILE A 1 99 ? 0.442 4.796 -16.074 1.00 92.56 99 ILE A O 1
ATO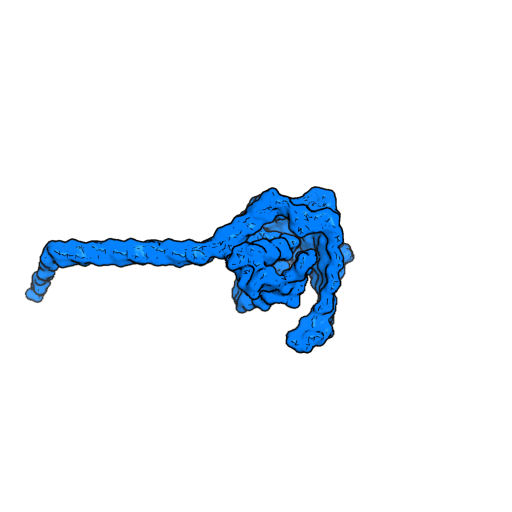M 764 N N . LEU A 1 100 ? 1.915 6.201 -15.141 1.00 92.25 100 LEU A N 1
ATOM 765 C CA . LEU A 1 100 ? 1.113 7.410 -15.251 1.00 92.25 100 LEU A CA 1
ATOM 766 C C . LEU A 1 100 ? 1.763 8.355 -16.260 1.00 92.25 100 LEU A C 1
ATOM 768 O O . LEU A 1 100 ? 2.947 8.680 -16.160 1.00 92.25 100 LEU A O 1
ATOM 772 N N . ARG A 1 101 ? 0.980 8.829 -17.225 1.00 91.69 101 ARG A N 1
ATOM 773 C CA . ARG A 1 101 ? 1.392 9.816 -18.227 1.00 91.69 101 ARG A CA 1
ATOM 774 C C . ARG A 1 101 ? 0.393 10.958 -18.239 1.00 91.69 101 ARG A C 1
ATOM 776 O O . ARG A 1 101 ? -0.765 10.756 -18.583 1.00 91.69 101 ARG A O 1
ATOM 783 N N . THR A 1 102 ? 0.857 12.155 -17.910 1.00 91.19 102 THR A N 1
ATOM 784 C CA . THR A 1 102 ? 0.079 13.395 -17.968 1.00 91.19 102 THR A CA 1
ATOM 785 C C . THR A 1 102 ? 0.831 14.454 -18.773 1.00 91.19 102 THR A C 1
ATOM 787 O O . THR A 1 102 ? 1.992 14.265 -19.147 1.00 91.19 102 THR A O 1
ATOM 790 N N . ALA A 1 103 ? 0.193 15.597 -19.034 1.00 85.31 103 ALA A N 1
ATOM 791 C CA . ALA A 1 103 ? 0.862 16.741 -19.660 1.00 85.31 103 ALA A CA 1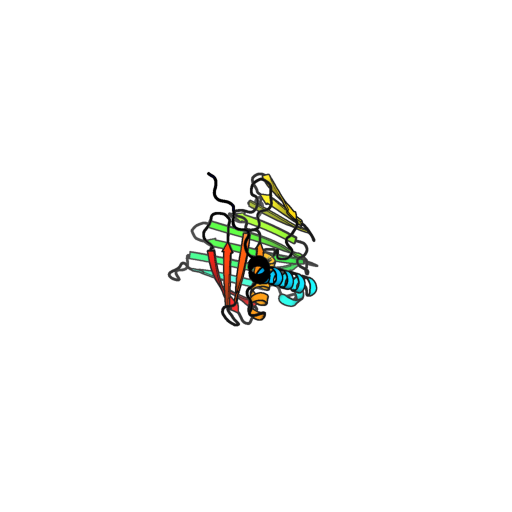
ATOM 792 C C . ALA A 1 103 ? 2.061 17.262 -18.838 1.00 85.31 103 ALA A C 1
ATOM 794 O O . ALA A 1 103 ? 3.004 17.817 -19.395 1.00 85.31 103 ALA A O 1
ATOM 795 N N . GLN A 1 104 ? 2.037 17.069 -17.517 1.00 84.50 104 GLN A N 1
ATOM 796 C CA . GLN A 1 104 ? 3.069 17.528 -16.587 1.00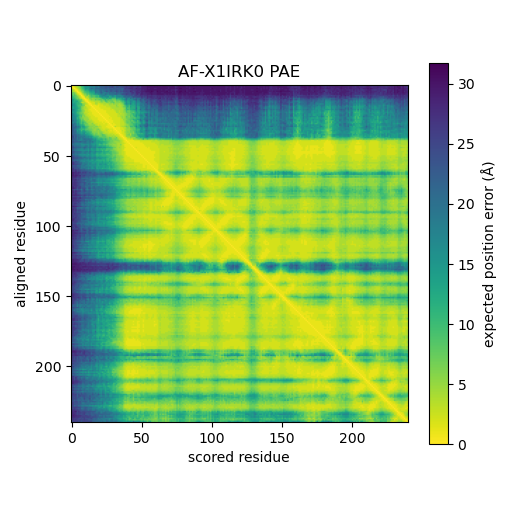 84.50 104 GLN A CA 1
ATOM 797 C C . GLN A 1 104 ? 4.244 16.551 -16.463 1.00 84.50 104 GLN A C 1
ATOM 799 O O . GLN A 1 104 ? 5.274 16.907 -15.893 1.00 84.50 104 GLN A O 1
ATOM 804 N N . GLY A 1 105 ? 4.117 15.326 -16.982 1.00 85.75 105 GLY A N 1
ATOM 805 C CA . GLY A 1 105 ? 5.212 14.369 -16.977 1.00 85.75 105 GLY A CA 1
ATOM 806 C C . GLY A 1 105 ? 4.777 12.913 -16.999 1.00 85.75 105 GLY A C 1
ATOM 807 O O . GLY A 1 105 ? 3.632 12.558 -17.271 1.00 85.75 105 GLY A O 1
ATOM 808 N N . ALA A 1 106 ? 5.747 12.048 -16.726 1.00 87.62 106 ALA A N 1
ATOM 809 C CA . ALA A 1 106 ? 5.544 10.614 -16.673 1.00 87.62 106 ALA A CA 1
ATOM 810 C C . ALA A 1 106 ? 6.133 10.040 -15.400 1.00 87.62 106 ALA A C 1
ATOM 812 O O . ALA A 1 106 ? 7.289 10.315 -15.072 1.00 87.62 106 ALA A O 1
ATOM 813 N N . HIS A 1 107 ? 5.353 9.201 -14.743 1.00 88.69 107 HIS A N 1
ATOM 814 C CA . HIS A 1 107 ? 5.777 8.407 -13.613 1.00 88.69 107 HIS A CA 1
ATOM 815 C C . HIS A 1 107 ? 5.634 6.934 -13.973 1.00 88.69 107 HIS A C 1
ATOM 817 O O . HIS A 1 107 ? 4.646 6.528 -14.583 1.00 88.69 107 HIS A O 1
ATOM 823 N N . GLN A 1 108 ? 6.632 6.143 -13.615 1.00 91.44 108 GLN A N 1
ATOM 824 C CA . GLN A 1 108 ? 6.587 4.704 -13.771 1.00 91.44 108 GLN A CA 1
ATOM 825 C C . GLN A 1 108 ? 7.101 4.061 -12.493 1.00 91.44 108 GLN A C 1
ATOM 827 O O . GLN A 1 108 ? 8.184 4.408 -12.019 1.00 91.44 108 GLN A O 1
ATOM 832 N N . SER A 1 109 ? 6.362 3.082 -11.994 1.00 91.94 109 SER A N 1
ATOM 833 C CA . SER A 1 109 ? 6.814 2.179 -10.952 1.00 91.94 109 SER A CA 1
ATOM 834 C C . SER A 1 109 ? 6.631 0.729 -11.374 1.00 91.94 109 SER A C 1
ATOM 836 O O . SER A 1 109 ? 5.806 0.388 -12.224 1.00 91.94 109 SER A O 1
ATOM 838 N N . GLN A 1 110 ? 7.468 -0.129 -10.817 1.00 94.25 110 GLN A N 1
ATOM 839 C CA . GLN A 1 110 ? 7.428 -1.568 -10.989 1.00 94.25 110 GLN A CA 1
ATOM 840 C C . GLN A 1 110 ? 7.640 -2.215 -9.633 1.00 94.25 110 GLN A C 1
ATOM 842 O O . GLN A 1 110 ? 8.405 -1.717 -8.806 1.00 94.25 110 GLN A O 1
ATOM 847 N N . TRP A 1 111 ? 6.975 -3.334 -9.413 1.00 95.12 111 TRP A N 1
ATOM 848 C CA . TRP A 1 111 ? 7.089 -4.078 -8.177 1.00 95.12 111 TRP A CA 1
ATOM 849 C C . TRP A 1 111 ? 7.069 -5.572 -8.439 1.00 95.12 111 TRP A C 1
ATOM 851 O O . TRP A 1 111 ? 6.525 -6.043 -9.436 1.00 95.12 111 TRP A O 1
ATOM 861 N N . GLN A 1 112 ? 7.665 -6.306 -7.514 1.00 96.56 112 GLN A N 1
ATOM 862 C CA . GLN A 1 112 ? 7.607 -7.751 -7.424 1.00 96.56 112 GLN A CA 1
ATOM 863 C C . GLN A 1 112 ? 7.432 -8.115 -5.951 1.00 96.56 112 GLN A C 1
ATOM 865 O O . GLN A 1 112 ? 8.150 -7.578 -5.110 1.00 96.56 112 GLN A O 1
ATOM 870 N N . LEU A 1 113 ? 6.480 -8.981 -5.625 1.00 96.88 113 LEU A N 1
ATOM 871 C CA . LEU A 1 113 ? 6.159 -9.394 -4.259 1.00 96.88 113 LEU A CA 1
ATOM 872 C C . LEU A 1 113 ? 6.033 -10.911 -4.199 1.00 96.88 113 LEU A C 1
ATOM 874 O O . LEU A 1 113 ? 5.456 -11.503 -5.108 1.00 96.88 113 LEU A O 1
ATOM 878 N N . ALA A 1 114 ? 6.569 -11.527 -3.148 1.00 96.69 114 ALA A N 1
ATOM 879 C CA . ALA A 1 114 ? 6.311 -12.936 -2.859 1.00 96.69 114 ALA A CA 1
ATOM 880 C C . ALA A 1 114 ? 4.817 -13.147 -2.574 1.00 96.69 114 ALA A C 1
ATOM 882 O O . ALA A 1 114 ? 4.116 -12.193 -2.219 1.00 96.69 114 ALA A O 1
ATOM 883 N N . ASP A 1 115 ? 4.326 -14.381 -2.708 1.00 95.31 115 ASP A N 1
ATOM 884 C CA . ASP A 1 115 ? 2.903 -14.673 -2.501 1.00 95.31 115 ASP A CA 1
ATOM 885 C C . ASP A 1 115 ? 2.403 -14.258 -1.108 1.00 95.31 115 ASP A C 1
ATOM 887 O O . ASP A 1 115 ? 1.317 -13.721 -0.973 1.00 95.31 115 ASP A O 1
ATOM 891 N N . ASP A 1 116 ? 3.197 -14.392 -0.055 1.00 95.12 116 ASP A N 1
ATOM 892 C CA . ASP A 1 116 ? 2.830 -13.952 1.298 1.00 95.12 116 ASP A CA 1
ATOM 893 C C . ASP A 1 116 ? 3.073 -12.445 1.555 1.00 95.12 116 ASP A C 1
ATOM 895 O O . ASP A 1 116 ? 2.892 -11.958 2.676 1.00 95.12 116 ASP A O 1
ATOM 899 N N . ALA A 1 117 ? 3.513 -11.699 0.535 1.00 94.25 117 ALA A N 1
ATOM 900 C CA . ALA A 1 117 ? 3.965 -10.311 0.612 1.00 94.25 117 ALA A CA 1
ATOM 901 C C . ALA A 1 117 ? 5.055 -10.054 1.677 1.00 94.25 117 ALA A C 1
ATOM 903 O O . ALA A 1 117 ? 5.222 -8.916 2.131 1.00 94.25 117 ALA A O 1
ATOM 904 N N . SER A 1 118 ? 5.782 -11.086 2.120 1.00 94.06 118 SER A N 1
ATOM 905 C CA . SER A 1 118 ? 6.834 -10.942 3.128 1.00 94.06 118 SER A CA 1
ATOM 906 C C . SER A 1 118 ? 8.141 -10.421 2.544 1.00 94.06 118 SER A C 1
ATOM 908 O O . SER A 1 118 ? 8.907 -9.759 3.247 1.00 94.06 118 SER A O 1
ATOM 910 N N . GLU A 1 119 ? 8.336 -10.645 1.249 1.00 96.19 119 GLU A N 1
ATOM 911 C CA . GLU A 1 119 ? 9.494 -10.225 0.479 1.00 96.19 119 GLU A CA 1
ATOM 912 C C . GLU A 1 119 ? 9.078 -9.524 -0.806 1.00 96.19 119 GLU A C 1
ATOM 914 O O . GLU A 1 119 ? 7.984 -9.730 -1.342 1.00 96.19 119 GLU A O 1
ATOM 919 N N . GLY A 1 120 ? 9.981 -8.708 -1.334 1.00 95.56 120 GLY A N 1
ATOM 920 C CA . GLY A 1 120 ? 9.767 -8.099 -2.626 1.00 95.56 120 GLY A CA 1
ATOM 921 C C . GLY A 1 120 ? 10.694 -6.950 -2.943 1.00 95.56 120 GLY A C 1
ATOM 922 O O . GLY A 1 120 ? 11.620 -6.611 -2.204 1.00 95.56 120 GLY A O 1
ATOM 923 N N . ARG A 1 121 ? 10.441 -6.349 -4.095 1.00 95.50 121 ARG A N 1
ATOM 924 C CA . ARG A 1 121 ? 11.178 -5.210 -4.615 1.00 95.50 121 ARG A CA 1
ATOM 925 C C . ARG A 1 121 ? 10.207 -4.240 -5.242 1.00 95.50 121 ARG A C 1
ATOM 927 O O . ARG A 1 121 ? 9.259 -4.639 -5.909 1.00 95.50 121 ARG A O 1
ATOM 934 N N . TYR A 1 122 ? 10.487 -2.968 -5.070 1.00 94.38 122 TYR A N 1
ATOM 935 C CA . TYR A 1 122 ? 9.798 -1.884 -5.733 1.00 94.38 122 TYR A CA 1
ATOM 936 C C . TYR A 1 122 ? 10.843 -0.945 -6.315 1.00 94.38 122 TYR A C 1
ATOM 938 O O . TYR A 1 122 ? 11.881 -0.700 -5.703 1.00 94.38 122 TYR A O 1
ATOM 946 N N . ALA A 1 123 ? 10.589 -0.431 -7.507 1.00 92.50 123 ALA A N 1
ATOM 947 C CA . ALA A 1 123 ? 11.415 0.589 -8.120 1.00 92.50 123 ALA A CA 1
ATOM 948 C C . ALA A 1 123 ? 10.531 1.589 -8.850 1.00 92.50 123 ALA A C 1
ATOM 950 O O . ALA A 1 123 ? 9.607 1.197 -9.562 1.00 92.50 123 ALA A O 1
ATOM 951 N N . SER A 1 124 ? 10.845 2.872 -8.730 1.00 91.50 124 SER A N 1
ATOM 952 C CA . SER A 1 124 ? 10.104 3.920 -9.420 1.00 91.50 124 SER A CA 1
ATOM 953 C C . SER A 1 124 ? 10.996 5.014 -9.967 1.00 91.50 124 SER A C 1
ATOM 955 O O . SER A 1 124 ? 12.134 5.205 -9.537 1.00 91.50 124 SER A O 1
ATOM 957 N N . GLY A 1 125 ? 10.484 5.746 -10.949 1.00 86.50 125 GLY A N 1
ATOM 958 C CA . GLY A 1 125 ? 11.203 6.826 -11.596 1.00 86.50 125 GLY A CA 1
ATOM 959 C C . GLY A 1 125 ? 10.302 7.740 -12.410 1.00 86.50 125 GLY A C 1
ATOM 960 O O . GLY A 1 125 ? 9.123 7.475 -12.648 1.00 86.50 125 GLY A O 1
ATOM 961 N N . THR A 1 126 ? 10.887 8.852 -12.835 1.00 81.06 126 THR A N 1
ATOM 962 C CA . THR A 1 126 ? 10.293 9.775 -13.804 1.00 81.06 126 THR A CA 1
ATOM 963 C C . THR A 1 126 ? 10.791 9.417 -15.203 1.00 81.06 126 THR A C 1
ATOM 965 O O . THR A 1 126 ? 12.002 9.380 -15.411 1.00 81.06 126 THR A O 1
ATOM 968 N N . GLY A 1 127 ? 9.890 9.185 -16.161 1.00 71.81 127 GLY A N 1
ATOM 969 C CA . GLY A 1 127 ? 10.233 8.709 -17.514 1.00 71.81 127 GLY A CA 1
ATOM 970 C C . GLY A 1 127 ? 10.004 7.205 -17.726 1.00 71.81 127 GLY A C 1
ATOM 971 O O . GLY A 1 127 ? 9.399 6.545 -16.889 1.00 71.81 127 GLY A O 1
ATOM 972 N N . LEU A 1 128 ? 10.433 6.662 -18.877 1.00 63.88 128 LEU A N 1
ATOM 973 C CA . LEU A 1 128 ? 10.399 5.208 -19.109 1.00 63.88 128 LEU A CA 1
ATOM 974 C C . LEU A 1 128 ? 11.628 4.579 -18.444 1.00 63.88 128 LEU A C 1
ATOM 976 O O . LEU A 1 128 ? 12.750 4.899 -18.829 1.00 63.88 128 LEU A O 1
ATOM 980 N N . LEU A 1 129 ? 11.430 3.646 -17.510 1.00 60.31 129 LEU A N 1
ATOM 981 C CA . LEU A 1 129 ? 12.510 2.981 -16.755 1.00 60.31 129 LEU A CA 1
ATOM 982 C C . LEU A 1 129 ? 13.445 2.104 -17.616 1.00 60.31 129 LEU A C 1
ATOM 984 O O . LEU A 1 129 ? 14.370 1.486 -17.093 1.00 60.31 129 LEU A O 1
ATOM 988 N N . ARG A 1 130 ? 13.240 2.012 -18.937 1.00 55.56 130 ARG A N 1
ATOM 989 C CA . ARG A 1 130 ? 14.032 1.134 -19.810 1.00 55.56 130 ARG A CA 1
ATOM 990 C C . ARG A 1 130 ? 15.464 1.675 -19.940 1.00 55.56 130 ARG A C 1
ATOM 992 O O . ARG A 1 130 ? 15.719 2.586 -20.719 1.00 55.56 130 ARG A O 1
ATOM 999 N N . GLY A 1 131 ? 16.382 1.112 -19.150 1.00 54.62 131 GLY A N 1
ATOM 1000 C CA . GLY A 1 131 ? 17.798 1.497 -19.114 1.00 54.62 131 GLY A CA 1
ATOM 1001 C C . GLY A 1 131 ? 18.121 2.728 -18.257 1.00 54.62 131 GLY A C 1
ATOM 1002 O O . GLY A 1 131 ? 19.256 3.194 -18.294 1.00 54.62 131 GLY A O 1
ATOM 1003 N N . GLN A 1 132 ? 17.162 3.261 -17.488 1.00 63.66 132 GLN A N 1
ATOM 1004 C CA . GLN A 1 132 ? 17.391 4.386 -16.573 1.00 63.66 132 GLN A CA 1
ATOM 1005 C C . GLN A 1 132 ? 17.485 3.912 -15.119 1.00 63.66 132 GLN A C 1
ATOM 1007 O O . GLN A 1 132 ? 16.768 3.001 -14.709 1.00 63.66 132 GLN A O 1
ATOM 1012 N N . HIS A 1 133 ? 18.344 4.558 -14.323 1.00 66.31 133 HIS A N 1
ATOM 1013 C CA . HIS A 1 133 ? 18.399 4.316 -12.882 1.00 66.31 133 HIS A CA 1
ATOM 1014 C C . HIS A 1 133 ? 17.108 4.814 -12.213 1.00 66.31 133 HIS A C 1
ATOM 1016 O O . HIS A 1 133 ? 16.748 5.980 -12.414 1.00 66.31 133 HIS A O 1
ATOM 1022 N N . PRO A 1 134 ? 16.419 3.973 -11.421 1.00 79.81 134 PRO A N 1
ATOM 1023 C CA . PRO A 1 134 ? 15.215 4.386 -10.714 1.00 79.81 134 PRO A CA 1
ATOM 1024 C C . PRO A 1 134 ? 15.529 5.519 -9.729 1.00 79.81 134 PRO A C 1
ATOM 1026 O O . PRO A 1 134 ? 16.615 5.585 -9.153 1.00 79.81 134 PRO A O 1
ATOM 1029 N N . ASN A 1 135 ? 14.562 6.414 -9.530 1.00 85.50 135 ASN A N 1
ATOM 1030 C CA . ASN A 1 135 ? 14.636 7.468 -8.522 1.00 85.50 135 ASN A CA 1
ATOM 1031 C C . ASN A 1 135 ? 14.639 6.877 -7.106 1.00 85.50 135 ASN A C 1
ATOM 1033 O O . ASN A 1 135 ? 15.343 7.395 -6.237 1.00 85.50 135 ASN A O 1
ATOM 1037 N N . VAL A 1 136 ? 13.887 5.794 -6.892 1.00 89.69 136 VAL A N 1
ATOM 1038 C CA . VAL A 1 136 ? 13.817 5.058 -5.627 1.00 89.69 136 VAL A CA 1
ATOM 1039 C C . VAL A 1 136 ? 13.762 3.563 -5.907 1.00 89.69 136 VAL A C 1
ATOM 1041 O O . VAL A 1 136 ? 13.069 3.121 -6.819 1.00 89.69 136 VAL A O 1
ATOM 1044 N N . THR A 1 137 ? 14.489 2.790 -5.108 1.00 92.31 137 THR A N 1
ATOM 1045 C CA . THR A 1 137 ? 14.351 1.339 -4.986 1.00 92.31 137 THR A CA 1
ATOM 1046 C C . THR A 1 137 ? 14.043 1.005 -3.535 1.00 92.31 137 THR A C 1
ATOM 1048 O O . THR A 1 137 ? 14.676 1.545 -2.629 1.00 92.31 137 THR A O 1
ATOM 1051 N N . ILE A 1 138 ? 13.082 0.119 -3.316 1.00 93.75 138 ILE A N 1
ATOM 1052 C CA . ILE A 1 138 ? 12.724 -0.408 -2.004 1.00 93.75 138 ILE A CA 1
ATOM 1053 C C . ILE A 1 138 ? 12.884 -1.921 -2.082 1.00 93.75 138 ILE A C 1
ATOM 1055 O O . ILE A 1 138 ? 12.316 -2.559 -2.967 1.00 93.75 138 ILE A O 1
ATOM 1059 N N . ALA A 1 139 ? 13.660 -2.493 -1.172 1.00 95.12 139 ALA A N 1
ATOM 1060 C CA . ALA A 1 139 ? 13.755 -3.929 -0.986 1.00 95.12 139 ALA A CA 1
ATOM 1061 C C . ALA A 1 139 ? 13.071 -4.306 0.328 1.00 95.12 139 ALA A C 1
ATOM 1063 O O . ALA A 1 139 ? 13.311 -3.710 1.381 1.00 95.12 139 ALA A O 1
ATOM 1064 N N . LEU A 1 140 ? 12.199 -5.300 0.242 1.00 95.25 140 LEU A N 1
ATOM 1065 C CA . LEU A 1 140 ? 11.463 -5.858 1.357 1.00 95.25 140 LEU A CA 1
ATOM 1066 C C . LEU A 1 140 ? 11.999 -7.258 1.634 1.00 95.25 140 LEU A C 1
ATOM 1068 O O . LEU A 1 140 ? 12.047 -8.102 0.739 1.00 95.25 140 LEU A O 1
ATOM 1072 N N . THR A 1 141 ? 12.354 -7.504 2.887 1.00 93.06 141 THR A N 1
ATOM 1073 C CA . THR A 1 141 ? 12.578 -8.848 3.418 1.00 93.06 141 THR A CA 1
ATOM 1074 C C . THR A 1 141 ? 11.642 -9.079 4.600 1.00 93.06 141 THR A C 1
ATOM 1076 O O . THR A 1 141 ? 11.040 -8.135 5.124 1.00 93.06 141 THR A O 1
ATOM 1079 N N . HIS A 1 142 ? 11.550 -10.328 5.058 1.00 87.50 142 HIS A N 1
ATOM 1080 C CA . HIS A 1 142 ? 10.635 -10.780 6.109 1.00 87.50 142 HIS A CA 1
ATOM 1081 C C . HIS A 1 142 ? 10.463 -9.817 7.304 1.00 87.50 142 HIS A C 1
ATOM 1083 O O . HIS A 1 142 ? 9.357 -9.672 7.827 1.00 87.50 142 HIS A O 1
ATOM 1089 N N . ASN A 1 143 ? 11.533 -9.151 7.755 1.00 91.75 143 ASN A N 1
ATOM 1090 C CA . ASN A 1 143 ? 11.507 -8.261 8.920 1.00 91.75 143 ASN A CA 1
ATOM 1091 C C . ASN A 1 143 ? 12.113 -6.868 8.688 1.00 91.75 143 ASN A C 1
ATOM 1093 O O . ASN A 1 143 ? 12.200 -6.081 9.637 1.00 91.75 143 ASN A O 1
ATOM 1097 N N . ARG A 1 144 ? 12.547 -6.538 7.468 1.00 94.69 144 ARG A N 1
ATOM 1098 C CA . ARG A 1 144 ? 13.258 -5.285 7.187 1.00 94.69 144 ARG A CA 1
ATOM 1099 C C . ARG A 1 144 ? 12.808 -4.655 5.886 1.00 94.69 144 ARG A C 1
ATOM 1101 O O . ARG A 1 144 ? 12.405 -5.332 4.945 1.00 94.69 144 ARG A O 1
ATOM 1108 N N . VAL A 1 145 ? 12.935 -3.336 5.857 1.00 93.81 145 VAL A N 1
ATOM 1109 C CA . VAL A 1 145 ? 12.779 -2.540 4.650 1.00 93.81 145 VAL A CA 1
ATOM 1110 C C . VAL A 1 145 ? 14.061 -1.763 4.423 1.00 93.81 145 VAL A C 1
ATOM 1112 O O . VAL A 1 145 ? 14.538 -1.062 5.319 1.00 93.81 145 VAL A O 1
ATOM 1115 N N . GLU A 1 146 ? 14.610 -1.909 3.230 1.00 94.31 146 GLU A N 1
ATOM 1116 C CA . GLU A 1 146 ? 15.746 -1.147 2.741 1.00 94.31 146 GLU A CA 1
ATOM 1117 C C . GLU A 1 146 ? 15.271 -0.221 1.629 1.00 94.31 146 GLU A C 1
ATOM 1119 O O . GLU A 1 146 ? 14.498 -0.616 0.758 1.00 94.31 146 GLU A O 1
ATOM 1124 N N . VAL A 1 147 ? 15.731 1.022 1.660 1.00 92.88 147 VAL A N 1
ATOM 1125 C CA . VAL A 1 147 ? 15.412 2.036 0.662 1.00 92.88 147 VAL A CA 1
ATOM 1126 C C . VAL A 1 147 ? 16.710 2.612 0.136 1.00 92.88 147 VAL A C 1
ATOM 1128 O O . VAL A 1 147 ? 17.571 3.014 0.914 1.00 92.88 147 VAL A O 1
ATOM 1131 N N . VAL A 1 148 ? 16.819 2.720 -1.182 1.00 91.12 148 VAL A N 1
ATOM 1132 C CA . VAL A 1 148 ? 17.922 3.394 -1.862 1.00 91.12 148 VAL A CA 1
ATOM 1133 C C . VAL A 1 148 ? 17.348 4.408 -2.837 1.00 91.12 148 VAL A C 1
ATOM 1135 O O . VAL A 1 148 ? 16.517 4.086 -3.684 1.00 91.12 148 VAL A O 1
ATOM 1138 N N . THR A 1 149 ? 17.796 5.651 -2.725 1.00 88.81 149 THR A N 1
ATOM 1139 C CA . THR A 1 149 ? 17.428 6.731 -3.643 1.00 88.81 149 THR A CA 1
ATOM 1140 C C . THR A 1 149 ? 18.522 6.950 -4.681 1.00 88.81 149 THR A C 1
ATOM 1142 O O . THR A 1 149 ? 19.699 6.671 -4.446 1.00 88.81 149 THR A O 1
ATOM 1145 N N . ARG A 1 150 ? 18.155 7.527 -5.825 1.00 83.62 150 ARG A N 1
ATOM 1146 C CA . ARG A 1 150 ? 19.088 7.858 -6.912 1.00 83.62 150 ARG A CA 1
ATOM 1147 C C . ARG A 1 150 ? 20.263 8.732 -6.476 1.00 83.62 150 ARG A C 1
ATOM 1149 O O . ARG A 1 150 ? 21.336 8.635 -7.058 1.00 83.62 150 ARG A O 1
ATOM 1156 N N . PHE A 1 151 ? 20.068 9.579 -5.469 1.00 81.50 151 PHE A N 1
ATOM 1157 C CA . PHE A 1 151 ? 21.104 10.482 -4.964 1.00 81.50 151 PHE A CA 1
ATOM 1158 C C . PHE A 1 151 ? 21.994 9.838 -3.889 1.00 81.50 151 PHE A C 1
ATOM 1160 O O . PHE A 1 151 ? 22.698 10.541 -3.172 1.00 81.50 151 PHE A O 1
ATOM 1167 N N . GLY A 1 152 ? 21.955 8.509 -3.751 1.00 79.81 152 GLY A N 1
ATOM 1168 C CA . GLY A 1 152 ? 22.805 7.754 -2.830 1.00 79.81 152 GLY A CA 1
ATOM 1169 C C . GLY A 1 152 ? 22.331 7.762 -1.377 1.00 79.81 152 GLY A C 1
ATOM 1170 O O . GLY A 1 152 ? 22.892 7.033 -0.561 1.00 79.81 152 GLY A O 1
ATOM 1171 N N . ALA A 1 153 ? 21.282 8.523 -1.034 1.00 84.69 153 ALA A N 1
ATOM 1172 C CA . ALA A 1 153 ? 20.661 8.396 0.278 1.00 84.69 153 ALA A CA 1
ATOM 1173 C C . ALA A 1 153 ? 20.030 7.006 0.392 1.00 84.69 153 ALA A C 1
ATOM 1175 O O . ALA A 1 153 ? 19.229 6.609 -0.461 1.00 84.69 153 ALA A O 1
ATOM 1176 N N . SER A 1 154 ? 20.399 6.290 1.446 1.00 90.19 154 SER A N 1
ATOM 1177 C CA . SER A 1 154 ? 19.867 4.979 1.779 1.00 90.19 154 SER A CA 1
ATOM 1178 C C . SER A 1 154 ? 19.329 4.980 3.202 1.00 90.19 154 SER A C 1
ATOM 1180 O O . SER A 1 154 ? 19.714 5.804 4.034 1.00 90.19 154 SER A O 1
ATOM 1182 N N . GLY A 1 155 ? 18.394 4.080 3.461 1.00 88.75 155 GLY A N 1
ATOM 1183 C CA . GLY A 1 155 ? 17.849 3.848 4.784 1.00 88.75 155 GLY A CA 1
ATOM 1184 C C . GLY A 1 155 ? 17.555 2.373 4.973 1.00 88.75 155 GLY A C 1
ATOM 1185 O O . GLY A 1 155 ? 17.126 1.692 4.045 1.00 88.75 155 GLY A O 1
ATOM 1186 N N . LEU A 1 156 ? 17.755 1.898 6.196 1.00 92.44 156 LEU A N 1
ATOM 1187 C CA . LEU A 1 156 ? 17.383 0.555 6.614 1.00 92.44 156 LEU A CA 1
ATOM 1188 C C . LEU A 1 156 ? 16.567 0.658 7.898 1.00 92.44 156 LEU A C 1
ATOM 1190 O O . LEU A 1 156 ? 16.949 1.372 8.827 1.00 92.44 156 LEU A O 1
ATOM 1194 N N . GLY A 1 157 ? 15.445 -0.050 7.957 1.00 91.44 157 GLY A N 1
ATOM 1195 C CA . GLY A 1 157 ? 14.574 -0.030 9.124 1.00 91.44 157 GLY A CA 1
ATOM 1196 C C . GLY A 1 157 ? 13.863 -1.358 9.361 1.00 91.44 157 GLY A C 1
ATOM 1197 O O . GLY A 1 157 ? 13.718 -2.161 8.434 1.00 91.44 157 GLY A O 1
ATOM 1198 N N . PRO A 1 158 ? 13.411 -1.608 10.602 1.00 95.06 158 PRO A N 1
ATOM 1199 C CA . PRO A 1 158 ? 12.517 -2.722 10.873 1.00 95.06 158 PRO A CA 1
ATOM 1200 C C . PRO A 1 158 ? 11.200 -2.510 10.125 1.00 95.06 158 PRO A C 1
ATOM 1202 O O . PRO A 1 158 ? 10.705 -1.385 10.043 1.00 95.06 158 PRO A O 1
ATOM 1205 N N . ARG A 1 159 ? 10.628 -3.593 9.598 1.00 94.12 159 ARG A N 1
ATOM 1206 C CA . ARG A 1 159 ? 9.307 -3.582 8.967 1.00 94.12 159 ARG A CA 1
ATOM 1207 C C . ARG A 1 159 ? 8.218 -3.475 10.047 1.00 94.12 159 ARG A C 1
ATOM 1209 O O . ARG A 1 159 ? 8.119 -4.394 10.857 1.00 94.12 159 ARG A O 1
ATOM 1216 N N . PRO A 1 160 ? 7.390 -2.413 10.072 1.00 95.44 160 PRO A N 1
ATOM 1217 C CA . PRO A 1 160 ? 6.231 -2.361 10.964 1.00 95.44 160 PRO A CA 1
ATOM 1218 C C . PRO A 1 160 ? 5.241 -3.503 10.691 1.00 95.44 160 PRO A C 1
ATOM 1220 O O . PRO A 1 160 ? 5.015 -3.849 9.535 1.00 95.44 160 PRO A O 1
ATOM 1223 N N . ASP A 1 161 ? 4.566 -4.018 11.720 1.00 96.31 161 ASP A N 1
ATOM 1224 C CA . ASP A 1 161 ? 3.590 -5.117 11.566 1.00 96.31 161 ASP A CA 1
ATOM 1225 C C . ASP A 1 161 ? 2.405 -4.767 10.654 1.00 96.31 161 ASP A C 1
ATOM 1227 O O . ASP A 1 161 ? 1.780 -5.635 10.055 1.00 96.31 161 ASP A O 1
ATOM 1231 N N . ASN A 1 162 ? 2.076 -3.479 10.553 1.00 96.56 162 ASN A N 1
ATOM 1232 C CA . ASN A 1 162 ? 1.035 -2.952 9.676 1.00 96.56 162 ASN A CA 1
ATOM 1233 C C . ASN A 1 162 ? 1.608 -2.297 8.408 1.00 96.56 162 ASN A C 1
ATOM 1235 O O . ASN A 1 162 ? 0.946 -1.440 7.816 1.00 96.56 162 ASN A O 1
ATOM 1239 N N . TYR A 1 163 ? 2.842 -2.631 8.026 1.00 96.38 163 TYR A N 1
ATOM 1240 C CA . TYR A 1 163 ? 3.437 -2.175 6.777 1.00 96.38 163 TYR A CA 1
ATOM 1241 C C . TYR A 1 163 ? 2.819 -2.886 5.578 1.00 96.38 163 TYR A C 1
ATOM 1243 O O . TYR A 1 163 ? 2.614 -4.098 5.602 1.00 96.38 163 TYR A O 1
ATOM 1251 N N . ILE A 1 164 ? 2.557 -2.122 4.522 1.00 95.25 164 ILE A N 1
ATOM 1252 C CA . ILE A 1 164 ? 2.085 -2.633 3.241 1.00 95.25 164 ILE A CA 1
ATOM 1253 C C . ILE A 1 164 ? 3.074 -2.219 2.145 1.00 95.25 164 ILE A C 1
ATOM 1255 O O . ILE A 1 164 ? 3.412 -1.035 2.055 1.00 95.25 164 ILE A O 1
ATOM 1259 N N . PRO A 1 165 ? 3.547 -3.154 1.308 1.00 93.94 165 PRO A N 1
ATOM 1260 C CA . PRO A 1 165 ? 4.232 -2.785 0.080 1.00 93.94 165 PRO A CA 1
ATOM 1261 C C . PRO A 1 165 ? 3.230 -2.265 -0.962 1.00 93.94 165 PRO A C 1
ATOM 1263 O O . PRO A 1 165 ? 2.073 -2.690 -0.989 1.00 93.94 165 PRO A O 1
ATOM 1266 N N . GLU A 1 166 ? 3.678 -1.389 -1.860 1.00 89.38 166 GLU A N 1
ATOM 1267 C CA . GLU A 1 166 ? 2.872 -0.727 -2.896 1.00 89.38 166 GLU A CA 1
ATOM 1268 C C . GLU A 1 166 ? 2.000 -1.703 -3.696 1.00 89.38 166 GLU A C 1
ATOM 1270 O O . GLU A 1 166 ? 0.811 -1.455 -3.890 1.00 89.38 166 GLU A O 1
ATOM 1275 N N . GLY A 1 167 ? 2.561 -2.841 -4.117 1.00 90.06 167 GLY A N 1
ATOM 1276 C CA . GLY A 1 167 ? 1.829 -3.845 -4.897 1.00 90.06 167 GLY A CA 1
ATOM 1277 C C . GLY A 1 167 ? 0.644 -4.470 -4.151 1.00 90.06 167 GLY A C 1
ATOM 1278 O O . GLY A 1 167 ? -0.321 -4.888 -4.784 1.00 90.06 167 GLY A O 1
ATOM 1279 N N . ALA A 1 168 ? 0.665 -4.479 -2.815 1.00 93.50 168 ALA A N 1
ATOM 1280 C CA . ALA A 1 168 ? -0.409 -5.009 -1.974 1.00 93.50 168 ALA A CA 1
ATOM 1281 C C . ALA A 1 168 ? -1.483 -3.963 -1.619 1.00 93.50 168 ALA A C 1
ATOM 1283 O O . ALA A 1 168 ? -2.512 -4.314 -1.033 1.00 93.50 168 ALA A O 1
ATOM 1284 N N . PHE A 1 169 ? -1.285 -2.690 -1.984 1.00 93.12 169 PHE A N 1
ATOM 1285 C CA . PHE A 1 169 ? -2.222 -1.607 -1.675 1.00 93.12 169 PHE A CA 1
ATOM 1286 C C . PHE A 1 169 ? -3.671 -1.912 -2.113 1.00 93.12 169 PHE A C 1
ATOM 1288 O O . PHE A 1 169 ? -4.574 -1.770 -1.285 1.00 93.12 169 PHE A O 1
ATOM 1295 N N . PRO A 1 170 ? -3.938 -2.435 -3.329 1.00 90.62 170 PRO A N 1
ATOM 1296 C CA . PRO A 1 170 ? -5.293 -2.816 -3.731 1.00 90.62 170 PRO A CA 1
ATOM 1297 C C . PRO A 1 170 ? -5.967 -3.839 -2.805 1.00 90.62 170 PRO A C 1
ATOM 1299 O O . PRO A 1 170 ? -7.147 -3.715 -2.477 1.00 90.62 170 PRO A O 1
ATOM 1302 N N . VAL A 1 171 ? -5.214 -4.841 -2.343 1.00 92.12 171 VAL A N 1
ATOM 1303 C CA . VAL A 1 171 ? -5.743 -5.923 -1.499 1.00 92.12 171 VAL A CA 1
ATOM 1304 C C . VAL A 1 171 ? -6.181 -5.378 -0.146 1.00 92.12 171 VAL A C 1
ATOM 1306 O O . VAL A 1 171 ? -7.259 -5.719 0.340 1.00 92.12 171 VAL A O 1
ATOM 1309 N N . VAL A 1 172 ? -5.395 -4.482 0.453 1.00 94.75 172 VAL A N 1
ATOM 1310 C CA . VAL A 1 172 ? -5.749 -3.930 1.766 1.00 94.75 172 VAL A CA 1
ATOM 1311 C C . VAL A 1 172 ? -6.944 -2.983 1.708 1.00 94.75 172 VAL A C 1
ATOM 1313 O O . VAL A 1 172 ? -7.695 -2.918 2.683 1.00 94.75 172 VAL A O 1
ATOM 1316 N N . LEU A 1 173 ? -7.180 -2.301 0.580 1.00 94.38 173 LEU A N 1
ATOM 1317 C CA . LEU A 1 173 ? -8.407 -1.527 0.368 1.00 94.38 173 LEU A CA 1
ATOM 1318 C C . LEU A 1 173 ? -9.638 -2.444 0.379 1.00 94.38 173 LEU A C 1
ATOM 1320 O O . LEU A 1 173 ? -10.571 -2.196 1.147 1.00 94.38 173 LEU A O 1
ATOM 1324 N N . LEU A 1 174 ? -9.600 -3.537 -0.392 1.00 91.38 174 LEU A N 1
ATOM 1325 C CA . LEU A 1 174 ? -10.673 -4.537 -0.454 1.00 91.38 174 LEU A CA 1
ATOM 1326 C C . LEU A 1 174 ? -10.938 -5.172 0.920 1.00 91.38 174 LEU A C 1
ATOM 1328 O O . LEU A 1 174 ? -12.079 -5.227 1.379 1.00 91.38 174 LEU A O 1
ATOM 1332 N N . LEU A 1 175 ? -9.882 -5.597 1.618 1.00 93.12 175 LEU A N 1
ATOM 1333 C CA . LEU A 1 175 ? -9.988 -6.207 2.947 1.00 93.12 175 LEU A CA 1
ATOM 1334 C C . LEU A 1 175 ? -10.518 -5.232 4.005 1.00 93.12 175 LEU A C 1
ATOM 1336 O O . LEU A 1 175 ? -11.256 -5.632 4.910 1.00 93.12 175 LEU A O 1
ATOM 1340 N N . THR A 1 176 ? -10.167 -3.948 3.899 1.00 94.69 176 THR A N 1
ATOM 1341 C CA . THR A 1 176 ? -10.680 -2.926 4.818 1.00 94.69 176 THR A CA 1
ATOM 1342 C C . THR A 1 176 ? -12.164 -2.653 4.570 1.00 94.69 176 THR A C 1
ATOM 1344 O O . THR A 1 176 ? -12.923 -2.571 5.537 1.00 94.69 176 THR A O 1
ATOM 1347 N N . ALA A 1 177 ? -12.594 -2.569 3.305 1.00 92.94 177 ALA A N 1
ATOM 1348 C CA . ALA A 1 177 ? -14.008 -2.441 2.949 1.00 92.94 177 ALA A CA 1
ATOM 1349 C C . ALA A 1 177 ? -14.836 -3.613 3.476 1.00 92.94 177 ALA A C 1
ATOM 1351 O O . ALA A 1 177 ? -15.784 -3.406 4.231 1.00 92.94 177 ALA A O 1
ATOM 1352 N N . ALA A 1 178 ? -14.420 -4.843 3.157 1.00 91.31 178 ALA A N 1
ATOM 1353 C CA . ALA A 1 178 ? -15.106 -6.061 3.580 1.00 91.31 178 ALA A CA 1
ATOM 1354 C C . ALA A 1 178 ? -15.190 -6.186 5.110 1.00 91.31 178 ALA A C 1
ATOM 1356 O O . ALA A 1 178 ? -16.173 -6.685 5.651 1.00 91.31 178 ALA A O 1
ATOM 1357 N N . GLY A 1 179 ? -14.166 -5.709 5.826 1.00 92.00 179 GLY A N 1
ATOM 1358 C CA . GLY A 1 179 ? -14.140 -5.715 7.285 1.00 92.00 179 GLY A CA 1
ATOM 1359 C C . GLY A 1 179 ? -15.022 -4.657 7.956 1.00 92.00 179 GLY A C 1
ATOM 1360 O O . GLY A 1 179 ? -15.191 -4.728 9.173 1.00 92.00 179 GLY A O 1
ATOM 1361 N N . GLY A 1 180 ? -15.526 -3.658 7.221 1.00 93.44 180 GLY A N 1
ATOM 1362 C CA . GLY A 1 180 ? -16.437 -2.626 7.735 1.00 93.44 180 GLY A CA 1
ATOM 1363 C C . GLY A 1 180 ? -15.871 -1.744 8.856 1.00 93.44 180 GLY A C 1
ATOM 1364 O O . GLY A 1 180 ? -16.616 -1.011 9.504 1.00 93.44 180 GLY A O 1
ATOM 1365 N N . ARG A 1 181 ? -14.556 -1.790 9.113 1.00 93.62 181 ARG A N 1
ATOM 1366 C CA . ARG A 1 181 ? -13.895 -1.037 10.189 1.00 93.62 181 ARG A CA 1
ATOM 1367 C C . ARG A 1 181 ? -12.650 -0.314 9.677 1.00 93.62 181 ARG A C 1
ATOM 1369 O O . ARG A 1 181 ? -11.941 -0.881 8.848 1.00 93.62 181 ARG A O 1
ATOM 1376 N N . PRO A 1 182 ? -12.333 0.888 10.194 1.00 95.06 182 PRO A N 1
ATOM 1377 C CA . PRO A 1 182 ? -11.117 1.594 9.813 1.00 95.06 182 PRO A CA 1
ATOM 1378 C C . PRO A 1 182 ? -9.849 0.799 10.135 1.00 95.06 182 PRO A C 1
ATOM 1380 O O . PRO A 1 182 ? -9.749 0.153 11.183 1.00 95.06 182 PRO A O 1
ATOM 1383 N N . ALA A 1 183 ? -8.855 0.915 9.263 1.00 96.75 183 ALA A N 1
ATOM 1384 C CA . ALA A 1 183 ? -7.539 0.318 9.425 1.00 96.75 183 ALA A CA 1
ATOM 1385 C C . ALA A 1 183 ? -6.443 1.355 9.152 1.00 96.75 183 ALA A C 1
ATOM 1387 O O . ALA A 1 183 ? -6.603 2.267 8.340 1.00 96.75 183 ALA A O 1
ATOM 1388 N N . LYS A 1 184 ? -5.326 1.234 9.869 1.00 96.56 184 LYS A N 1
ATOM 1389 C CA . LYS A 1 184 ? -4.163 2.111 9.739 1.00 96.56 184 LYS A CA 1
ATOM 1390 C C . LYS A 1 184 ? -2.955 1.286 9.331 1.00 96.56 184 LYS A C 1
ATOM 1392 O O . LYS A 1 184 ? -2.606 0.332 10.025 1.00 96.56 184 LYS A O 1
ATOM 1397 N N . PHE A 1 185 ? -2.282 1.720 8.278 1.00 96.88 185 PHE A N 1
ATOM 1398 C CA . PHE A 1 185 ? -1.123 1.062 7.695 1.00 96.88 185 PHE A CA 1
ATOM 1399 C C . PHE A 1 185 ? 0.081 1.998 7.663 1.00 96.88 185 PHE A C 1
ATOM 1401 O O . PHE A 1 185 ? -0.044 3.229 7.724 1.00 96.88 185 PHE A O 1
ATOM 1408 N N . LYS A 1 186 ? 1.259 1.392 7.577 1.00 95.62 186 LYS A N 1
ATOM 1409 C CA . LYS A 1 186 ? 2.510 2.062 7.246 1.00 95.62 186 LYS A CA 1
ATOM 1410 C C . LYS A 1 186 ? 2.841 1.765 5.796 1.00 95.62 186 LYS A C 1
ATOM 1412 O O . LYS A 1 186 ? 2.685 0.642 5.341 1.00 95.62 186 LYS A O 1
ATOM 1417 N N . MET A 1 187 ? 3.282 2.777 5.078 1.00 94.25 187 MET A N 1
ATOM 1418 C CA . MET A 1 187 ? 3.649 2.652 3.675 1.00 94.25 187 MET A CA 1
ATOM 1419 C C . MET A 1 187 ? 4.834 3.574 3.425 1.00 94.25 187 MET A C 1
ATOM 1421 O O . MET A 1 187 ? 5.036 4.536 4.170 1.00 94.25 187 MET A O 1
ATOM 1425 N N . ILE A 1 188 ? 5.637 3.273 2.420 1.00 91.19 188 ILE A N 1
ATOM 1426 C CA . ILE A 1 188 ? 6.645 4.208 1.928 1.00 91.19 188 ILE A CA 1
ATOM 1427 C C . ILE A 1 188 ? 6.027 4.908 0.721 1.00 91.19 188 ILE A C 1
ATOM 1429 O O . ILE A 1 188 ? 5.098 4.400 0.116 1.00 91.19 188 ILE A O 1
ATOM 1433 N N . ILE A 1 189 ? 6.444 6.133 0.439 1.00 83.75 189 ILE A N 1
ATOM 1434 C CA . ILE A 1 189 ? 6.153 6.754 -0.850 1.00 83.75 189 ILE A CA 1
ATOM 1435 C C . ILE A 1 189 ? 7.454 7.321 -1.380 1.00 83.75 189 ILE A C 1
ATOM 1437 O O . ILE A 1 189 ? 8.267 7.861 -0.625 1.00 83.75 189 ILE A O 1
ATOM 1441 N N . ASP A 1 190 ? 7.623 7.238 -2.689 1.00 78.12 190 ASP A N 1
ATOM 1442 C CA . ASP A 1 190 ? 8.862 7.568 -3.390 1.00 78.12 190 ASP A CA 1
ATOM 1443 C C . ASP A 1 190 ? 9.420 8.947 -3.032 1.00 78.12 190 ASP A C 1
ATOM 1445 O O . ASP A 1 190 ? 10.627 9.150 -2.949 1.00 78.12 190 ASP A O 1
ATOM 1449 N N . GLN A 1 191 ? 8.533 9.913 -2.800 1.00 71.00 191 GLN A N 1
ATOM 1450 C CA . GLN A 1 191 ? 8.903 11.313 -2.603 1.00 71.00 191 GLN A CA 1
ATOM 1451 C C . GLN A 1 191 ? 9.590 11.592 -1.260 1.00 71.00 191 GLN A C 1
ATOM 1453 O O . GLN A 1 191 ? 10.274 12.604 -1.133 1.00 71.00 191 GLN A O 1
ATOM 1458 N N . VAL A 1 192 ? 9.386 10.745 -0.248 1.00 72.31 192 VAL A N 1
ATOM 1459 C CA . VAL A 1 192 ? 9.896 10.965 1.119 1.00 72.31 192 VAL A CA 1
ATOM 1460 C C . VAL A 1 192 ? 10.470 9.687 1.723 1.00 72.31 192 VAL A C 1
ATOM 1462 O O . VAL A 1 192 ? 10.404 9.499 2.928 1.00 72.31 192 VAL A O 1
ATOM 1465 N N . ALA A 1 193 ? 11.019 8.791 0.904 1.00 73.44 193 ALA A N 1
ATOM 1466 C CA . ALA A 1 193 ? 11.361 7.441 1.343 1.00 73.44 193 ALA A CA 1
ATOM 1467 C C . ALA A 1 193 ? 12.519 7.375 2.369 1.00 73.44 193 ALA A C 1
ATOM 1469 O O . ALA A 1 193 ? 12.556 6.458 3.192 1.00 73.44 193 ALA A O 1
ATOM 1470 N N . VAL A 1 194 ? 13.429 8.362 2.368 1.00 78.88 194 VAL A N 1
ATOM 1471 C CA . VAL A 1 194 ? 14.558 8.464 3.314 1.00 78.88 194 VAL A CA 1
ATOM 1472 C C . VAL A 1 194 ? 14.651 9.876 3.899 1.00 78.88 194 VAL A C 1
ATOM 1474 O O . VAL A 1 194 ? 14.743 10.849 3.154 1.00 78.88 194 VAL A O 1
ATOM 1477 N N . ILE A 1 195 ? 14.686 9.993 5.231 1.00 77.50 195 ILE A N 1
ATOM 1478 C CA . ILE A 1 195 ? 14.933 11.254 5.954 1.00 77.50 195 ILE A CA 1
ATOM 1479 C C . ILE A 1 195 ? 16.019 10.997 7.000 1.00 77.50 195 ILE A C 1
ATOM 1481 O O . ILE A 1 195 ? 15.868 10.121 7.846 1.00 77.50 195 ILE A O 1
ATOM 1485 N N . GLY A 1 196 ? 17.134 11.732 6.932 1.00 78.25 196 GLY A N 1
ATOM 1486 C CA . GLY A 1 196 ? 18.236 11.582 7.893 1.00 78.25 196 GLY A CA 1
ATOM 1487 C C . GLY A 1 196 ? 18.865 10.179 7.924 1.00 78.25 196 GLY A C 1
ATOM 1488 O O . GLY A 1 196 ? 19.276 9.726 8.986 1.00 78.25 196 GLY A O 1
ATOM 1489 N N . GLY A 1 197 ? 18.890 9.468 6.789 1.00 82.06 197 GLY A N 1
ATOM 1490 C CA . GLY A 1 197 ? 19.415 8.096 6.694 1.00 82.06 197 GLY A CA 1
ATOM 1491 C C . GLY A 1 197 ? 18.486 7.009 7.250 1.00 82.06 197 GLY A C 1
ATOM 1492 O O . GLY A 1 197 ? 18.884 5.854 7.364 1.00 82.06 197 GLY A O 1
ATOM 1493 N N . GLN A 1 198 ? 17.246 7.356 7.605 1.00 86.44 198 GLN A N 1
ATOM 1494 C CA . GLN A 1 198 ? 16.243 6.411 8.089 1.00 86.44 198 GLN A CA 1
ATOM 1495 C C . GLN A 1 198 ? 15.114 6.243 7.077 1.00 86.44 198 GLN A C 1
ATOM 1497 O O . GLN A 1 198 ? 14.722 7.199 6.403 1.00 86.44 198 GLN A O 1
ATOM 1502 N N . VAL A 1 199 ? 14.568 5.026 7.010 1.00 88.38 199 VAL A N 1
ATOM 1503 C CA . VAL A 1 199 ? 13.353 4.743 6.239 1.00 88.38 199 VAL A CA 1
ATOM 1504 C C . VAL A 1 199 ? 12.193 5.504 6.861 1.00 88.38 199 VAL A C 1
ATOM 1506 O O . VAL A 1 199 ? 11.886 5.332 8.044 1.00 88.38 199 VAL A O 1
ATOM 1509 N N . HIS A 1 200 ? 11.534 6.337 6.065 1.00 90.19 200 HIS A N 1
ATOM 1510 C CA . HIS A 1 200 ? 10.396 7.106 6.533 1.00 90.19 200 HIS A CA 1
ATOM 1511 C C . HIS A 1 200 ? 9.087 6.479 6.059 1.00 90.19 200 HIS A C 1
ATOM 1513 O O . HIS A 1 200 ? 8.790 6.405 4.867 1.00 90.19 200 HIS A O 1
ATOM 1519 N N . PHE A 1 201 ? 8.283 6.050 7.030 1.00 91.94 201 PHE A N 1
ATOM 1520 C CA . PHE A 1 201 ? 6.969 5.478 6.780 1.00 91.94 201 PHE A CA 1
ATOM 1521 C C . PHE A 1 201 ? 5.885 6.541 6.923 1.00 91.94 201 PHE A C 1
ATOM 1523 O O . PHE A 1 201 ? 5.665 7.084 8.015 1.00 91.94 201 PHE A O 1
ATOM 1530 N N . ILE A 1 202 ? 5.134 6.761 5.852 1.00 91.75 202 ILE A N 1
ATOM 1531 C CA . ILE A 1 202 ? 3.903 7.538 5.911 1.00 91.75 202 ILE A CA 1
ATOM 1532 C C . ILE A 1 202 ? 2.802 6.732 6.597 1.00 91.75 202 ILE A C 1
ATOM 1534 O O . ILE A 1 202 ? 2.860 5.504 6.723 1.00 91.75 202 ILE A O 1
ATOM 1538 N N . THR A 1 203 ? 1.786 7.441 7.079 1.00 93.19 203 THR A N 1
ATOM 1539 C CA . THR A 1 203 ? 0.608 6.798 7.662 1.00 93.19 203 THR A CA 1
ATOM 1540 C C . THR A 1 203 ? -0.530 6.830 6.661 1.00 93.19 203 THR A C 1
ATOM 1542 O O . THR A 1 203 ? -0.958 7.905 6.251 1.00 93.19 203 THR A O 1
ATOM 1545 N N . LEU A 1 204 ? -1.031 5.649 6.321 1.00 94.69 204 LEU A N 1
ATOM 1546 C CA . LEU A 1 204 ? -2.240 5.461 5.537 1.00 94.69 204 LEU A CA 1
ATOM 1547 C C . LEU A 1 204 ? -3.381 5.095 6.486 1.00 94.69 204 LEU A C 1
ATOM 1549 O O . LEU A 1 204 ? -3.283 4.118 7.228 1.00 94.69 204 LEU A O 1
ATOM 1553 N N . VAL A 1 205 ? -4.471 5.853 6.461 1.00 95.25 205 VAL A N 1
ATOM 1554 C CA . VAL A 1 205 ? -5.716 5.490 7.149 1.00 95.25 205 VAL A CA 1
ATOM 1555 C C . VAL A 1 205 ? -6.766 5.166 6.103 1.00 95.25 205 VAL A C 1
ATOM 1557 O O . VAL A 1 205 ? -7.137 6.031 5.317 1.00 95.25 205 VAL A O 1
ATOM 1560 N N . VAL A 1 206 ? -7.257 3.931 6.115 1.00 96.19 206 VAL A N 1
ATOM 1561 C CA . VAL A 1 206 ? -8.327 3.467 5.233 1.00 96.19 206 VAL A CA 1
ATOM 1562 C C . VAL A 1 206 ? -9.602 3.352 6.059 1.00 96.19 206 VAL A C 1
ATOM 1564 O O . VAL A 1 206 ? -9.652 2.626 7.051 1.00 96.19 206 VAL A O 1
ATOM 1567 N N . THR A 1 207 ? -10.627 4.098 5.666 1.00 96.06 207 THR A N 1
ATOM 1568 C CA . THR A 1 207 ? -11.932 4.144 6.329 1.00 96.06 207 THR A CA 1
ATOM 1569 C C . THR A 1 207 ? -13.001 3.661 5.352 1.00 96.06 207 THR A C 1
ATOM 1571 O O . THR A 1 207 ? -13.156 4.275 4.296 1.00 96.06 207 THR A O 1
ATOM 1574 N N . PRO A 1 208 ? -13.764 2.603 5.665 1.00 95.06 208 PRO A N 1
ATOM 1575 C CA . PRO A 1 208 ? -14.857 2.164 4.803 1.00 95.06 208 PRO A CA 1
ATOM 1576 C C . PRO A 1 208 ? -15.947 3.238 4.702 1.00 95.06 208 PRO A C 1
ATOM 1578 O O . PRO A 1 208 ? -16.212 3.967 5.660 1.00 95.06 208 PRO A O 1
ATOM 1581 N N . GLN A 1 209 ? -16.556 3.364 3.525 1.00 93.44 209 GLN A N 1
ATOM 1582 C CA . GLN A 1 209 ? -17.636 4.314 3.211 1.00 93.44 209 GLN A CA 1
ATOM 1583 C C . GLN A 1 209 ? -18.860 3.596 2.613 1.00 93.44 209 GLN A C 1
ATOM 1585 O O . GLN A 1 209 ? -19.644 4.202 1.890 1.00 93.44 209 GLN A O 1
ATOM 1590 N N . GLY A 1 210 ? -18.999 2.299 2.886 1.00 85.50 210 GLY A N 1
ATOM 1591 C CA . GLY A 1 210 ? -19.973 1.408 2.258 1.00 85.50 210 GLY A CA 1
ATOM 1592 C C . GLY A 1 210 ? -19.329 0.068 1.905 1.00 85.50 210 GLY A C 1
ATOM 1593 O O . GLY A 1 210 ? -18.191 -0.195 2.298 1.00 85.50 210 GLY A O 1
ATOM 1594 N N . ALA A 1 211 ? -20.058 -0.768 1.166 1.00 79.81 211 ALA A N 1
ATOM 1595 C CA . ALA A 1 211 ? -19.553 -2.056 0.685 1.00 79.81 211 ALA A CA 1
ATOM 1596 C C . ALA A 1 211 ? -18.596 -1.909 -0.515 1.00 79.81 211 ALA A C 1
ATOM 1598 O O . ALA A 1 211 ? -17.717 -2.742 -0.707 1.00 79.81 211 ALA A O 1
ATOM 1599 N N . ASP A 1 212 ? -18.749 -0.839 -1.294 1.00 86.75 212 ASP A N 1
ATOM 1600 C CA . ASP A 1 212 ? -18.079 -0.590 -2.574 1.00 86.75 212 ASP A CA 1
ATOM 1601 C C . ASP A 1 212 ? -17.099 0.592 -2.520 1.00 86.75 212 ASP A C 1
ATOM 1603 O O . ASP A 1 212 ? -16.551 0.984 -3.546 1.00 86.75 212 ASP A O 1
ATOM 1607 N N . ARG A 1 213 ? -16.896 1.219 -1.352 1.00 92.12 213 ARG A N 1
ATOM 1608 C CA . ARG A 1 213 ? -16.094 2.446 -1.242 1.00 92.12 213 ARG A CA 1
ATOM 1609 C C . ARG A 1 213 ? -15.230 2.483 -0.003 1.00 92.12 213 ARG A C 1
ATOM 1611 O O . ARG A 1 213 ? -15.666 2.150 1.102 1.00 92.12 213 ARG A O 1
ATOM 1618 N N . VAL A 1 214 ? -14.029 3.022 -0.168 1.00 94.75 214 VAL A N 1
ATOM 1619 C CA . VAL A 1 214 ? -13.120 3.335 0.935 1.00 94.75 214 VAL A CA 1
ATOM 1620 C C . VAL A 1 214 ? -12.534 4.724 0.765 1.00 94.75 214 VAL A C 1
ATOM 1622 O O . VAL A 1 214 ? -12.157 5.141 -0.322 1.00 94.75 214 VAL A O 1
ATOM 1625 N N . ARG A 1 215 ? -12.423 5.452 1.869 1.00 95.00 215 ARG A N 1
ATOM 1626 C CA . ARG A 1 215 ? -11.661 6.694 1.950 1.00 95.00 215 ARG A CA 1
ATOM 1627 C C . ARG A 1 215 ? -10.258 6.361 2.430 1.00 95.00 215 ARG A C 1
ATOM 1629 O O . ARG A 1 215 ? -10.117 5.835 3.532 1.00 95.00 215 ARG A O 1
ATOM 1636 N N . ALA A 1 216 ? -9.243 6.697 1.648 1.00 94.19 216 ALA A N 1
ATOM 1637 C CA . ALA A 1 216 ? -7.850 6.558 2.043 1.00 94.19 216 ALA A CA 1
ATOM 1638 C C . ALA A 1 216 ? -7.236 7.942 2.279 1.00 94.19 216 ALA A C 1
ATOM 1640 O O . ALA A 1 216 ? -7.275 8.801 1.399 1.00 94.19 216 ALA A O 1
ATOM 1641 N N . SER A 1 217 ? -6.686 8.155 3.471 1.00 92.75 217 SER A N 1
ATOM 1642 C CA . SER A 1 217 ? -6.017 9.396 3.860 1.00 92.75 217 SER A CA 1
ATOM 1643 C C . SER A 1 217 ? -4.535 9.134 4.115 1.00 92.75 217 SER A C 1
ATOM 1645 O O . SER A 1 217 ? -4.181 8.322 4.975 1.00 92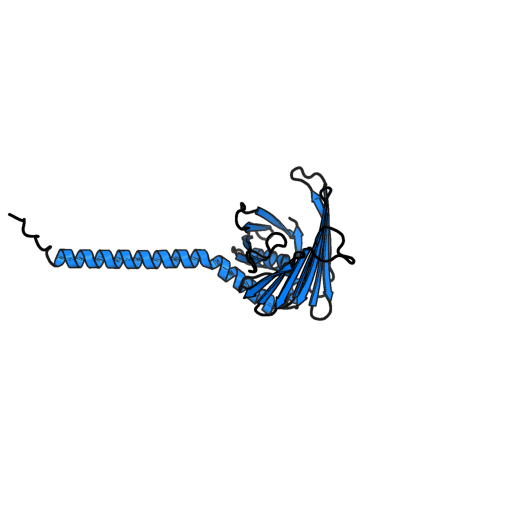.75 217 SER A O 1
ATOM 1647 N N . PHE A 1 218 ? -3.681 9.836 3.377 1.00 90.94 218 PHE A N 1
ATOM 1648 C CA . PHE A 1 218 ? -2.228 9.737 3.422 1.00 90.94 218 PHE A CA 1
ATOM 1649 C C . PHE A 1 218 ? -1.662 10.915 4.210 1.00 90.94 218 PHE A C 1
ATOM 1651 O O . PHE A 1 218 ? -1.786 12.068 3.800 1.00 90.94 218 PHE A O 1
ATOM 1658 N N . THR A 1 219 ? -1.014 10.633 5.337 1.00 88.31 219 THR A N 1
ATOM 1659 C CA . THR A 1 219 ? -0.322 11.653 6.131 1.00 88.31 219 THR A CA 1
ATOM 1660 C C . THR A 1 219 ? 1.175 11.565 5.879 1.00 88.31 219 THR A C 1
ATOM 1662 O O . THR A 1 219 ? 1.842 10.641 6.357 1.00 88.31 219 THR A O 1
ATOM 1665 N N . VAL A 1 220 ? 1.686 12.558 5.152 1.00 82.62 220 VAL A N 1
ATOM 1666 C CA . VAL A 1 220 ? 3.112 12.783 4.894 1.00 82.62 220 VAL A CA 1
ATOM 1667 C C . VAL A 1 220 ? 3.628 13.837 5.873 1.00 82.62 220 VAL A C 1
ATOM 1669 O O . VAL A 1 220 ? 2.940 14.826 6.133 1.00 82.62 220 VAL A O 1
ATOM 1672 N N . LEU A 1 221 ? 4.822 13.638 6.437 1.00 77.19 221 LEU A N 1
ATOM 1673 C CA . LEU A 1 221 ? 5.399 14.564 7.415 1.00 77.19 221 LEU A CA 1
ATOM 1674 C C . LEU A 1 221 ? 5.420 16.004 6.874 1.00 77.19 221 LEU A C 1
ATOM 1676 O O . LEU A 1 221 ? 5.925 16.263 5.783 1.00 77.19 221 LEU A O 1
ATOM 1680 N N . GLY A 1 222 ? 4.857 16.938 7.645 1.00 72.00 222 GLY A N 1
ATOM 1681 C CA . GLY A 1 222 ? 4.827 18.361 7.296 1.00 72.00 222 GLY A CA 1
ATOM 1682 C C . GLY A 1 222 ? 3.811 18.756 6.217 1.00 72.00 222 GLY A C 1
ATOM 1683 O O . GLY A 1 222 ? 3.764 19.928 5.848 1.00 72.00 222 GLY A O 1
ATOM 1684 N N . LYS A 1 223 ? 2.980 17.828 5.721 1.00 76.69 223 LYS A N 1
ATOM 1685 C CA . LYS A 1 223 ? 1.928 18.114 4.733 1.00 76.69 223 LYS A CA 1
ATOM 1686 C C . LYS A 1 223 ? 0.532 17.874 5.307 1.00 76.69 223 LYS A C 1
ATOM 1688 O O . LYS A 1 223 ? 0.338 17.067 6.217 1.00 76.69 223 LYS A O 1
ATOM 16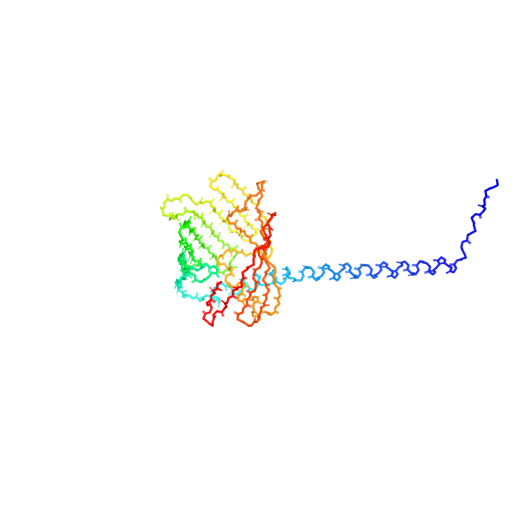93 N N . LYS A 1 224 ? -0.459 18.582 4.754 1.00 78.75 224 LYS A N 1
ATOM 1694 C CA . LYS A 1 224 ? -1.872 18.273 5.014 1.00 78.75 224 LYS A CA 1
ATOM 1695 C C . LYS A 1 224 ? -2.172 16.860 4.496 1.00 78.75 224 LYS A C 1
ATOM 1697 O O . LYS A 1 224 ? -1.635 16.506 3.448 1.00 78.75 224 LYS A O 1
ATOM 1702 N N . PRO A 1 225 ? -3.009 16.069 5.191 1.00 82.12 225 PRO A N 1
ATOM 1703 C CA . PRO A 1 225 ? -3.379 14.751 4.704 1.00 82.12 225 PRO A CA 1
ATOM 1704 C C . PRO A 1 225 ? -4.031 14.835 3.324 1.00 82.12 225 PRO A C 1
ATOM 1706 O O . PRO A 1 225 ? -5.009 15.562 3.140 1.00 82.12 225 PRO A O 1
ATOM 1709 N N . GLU A 1 226 ? -3.511 14.072 2.370 1.00 85.62 226 GLU A N 1
ATOM 1710 C CA . GLU A 1 226 ? -4.137 13.901 1.061 1.00 85.62 226 GLU A CA 1
ATOM 1711 C C . GLU A 1 226 ? -5.184 12.798 1.179 1.00 85.62 226 GLU A C 1
ATOM 1713 O O . GLU A 1 226 ? -4.928 11.756 1.778 1.00 85.62 226 GLU A O 1
ATOM 1718 N N . THR A 1 227 ? -6.394 13.036 0.676 1.00 88.81 227 THR A N 1
ATOM 1719 C CA . THR A 1 227 ? -7.498 12.076 0.792 1.00 88.81 227 THR A CA 1
ATOM 1720 C C . THR A 1 227 ? -8.030 11.727 -0.583 1.00 88.81 227 THR A C 1
ATOM 1722 O O . THR A 1 227 ? -8.348 12.614 -1.365 1.00 88.81 227 THR A O 1
ATOM 1725 N N . THR A 1 228 ? -8.143 10.430 -0.847 1.00 89.25 228 THR A N 1
ATOM 1726 C CA . THR A 1 228 ? -8.712 9.863 -2.073 1.00 89.25 228 THR A CA 1
ATOM 1727 C C . THR A 1 228 ? -9.854 8.923 -1.699 1.00 89.25 228 THR A C 1
ATOM 1729 O O . THR A 1 228 ? -9.780 8.227 -0.680 1.00 89.25 228 THR A O 1
ATOM 1732 N N . ILE A 1 229 ? -10.930 8.922 -2.482 1.00 90.06 229 ILE A N 1
ATOM 1733 C CA . ILE A 1 229 ? -12.032 7.969 -2.326 1.00 90.06 229 ILE A CA 1
ATOM 1734 C C . ILE A 1 229 ? -11.871 6.928 -3.419 1.00 90.06 229 ILE A C 1
ATOM 1736 O O . ILE A 1 229 ? -11.945 7.261 -4.589 1.00 90.06 229 ILE A O 1
ATOM 1740 N N . TYR A 1 230 ? -11.673 5.677 -3.026 1.00 89.94 230 TYR A N 1
ATOM 1741 C CA . TYR A 1 230 ? -11.586 4.576 -3.966 1.00 89.94 230 TYR A CA 1
ATOM 1742 C C . TYR A 1 230 ? -12.930 3.866 -4.083 1.00 89.94 230 TYR A C 1
ATOM 1744 O O . TYR A 1 230 ? -13.550 3.527 -3.069 1.00 89.94 230 TYR A O 1
ATOM 1752 N N . HIS A 1 231 ? -13.336 3.615 -5.320 1.00 90.00 231 HIS A N 1
ATOM 1753 C CA . HIS A 1 231 ? -14.449 2.765 -5.708 1.00 90.00 231 HIS A CA 1
ATOM 1754 C C . HIS A 1 231 ? -13.935 1.355 -5.993 1.00 90.00 231 HIS A C 1
ATOM 1756 O O . HIS A 1 231 ? -12.961 1.169 -6.720 1.00 90.00 231 HIS A O 1
ATOM 1762 N N . LEU A 1 232 ? -14.584 0.363 -5.393 1.00 87.69 232 LEU A N 1
ATOM 1763 C CA . LEU A 1 232 ? -14.227 -1.045 -5.475 1.00 87.69 232 LEU A CA 1
ATOM 1764 C C . LEU A 1 232 ? -15.202 -1.734 -6.432 1.00 87.69 232 LEU A C 1
ATOM 1766 O O . LEU A 1 232 ? -16.378 -1.915 -6.117 1.00 87.69 232 LEU A O 1
ATOM 1770 N N . GLY A 1 233 ? -14.709 -2.087 -7.615 1.00 79.56 233 GLY A N 1
ATOM 1771 C CA . GLY A 1 233 ? -15.457 -2.822 -8.626 1.00 79.56 233 GLY A CA 1
ATOM 1772 C C . GLY A 1 233 ? -15.769 -4.249 -8.176 1.00 79.56 233 GLY A C 1
ATOM 1773 O O . GLY A 1 233 ? -15.008 -4.870 -7.430 1.00 79.56 233 GLY A O 1
ATOM 1774 N N . ALA A 1 234 ? -16.885 -4.796 -8.663 1.00 70.50 234 ALA A N 1
ATOM 1775 C CA . ALA A 1 234 ? -17.306 -6.1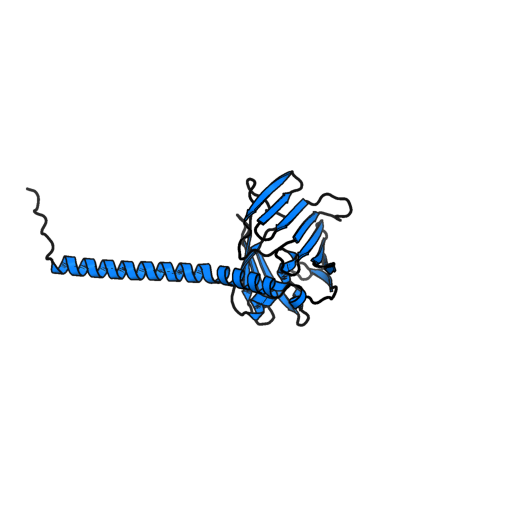70 -8.370 1.00 70.50 234 ALA A CA 1
ATOM 1776 C C . ALA A 1 234 ? -16.312 -7.234 -8.884 1.00 70.50 234 ALA A C 1
ATOM 1778 O O . ALA A 1 234 ? -16.293 -8.363 -8.402 1.00 70.50 234 ALA A O 1
ATOM 1779 N N . ASP A 1 235 ? -15.472 -6.865 -9.847 1.00 66.56 235 ASP A N 1
ATOM 1780 C CA . ASP A 1 235 ? -14.386 -7.651 -10.430 1.00 66.56 235 ASP A CA 1
ATOM 1781 C C . ASP A 1 235 ? -13.044 -7.495 -9.681 1.00 66.56 235 ASP A C 1
ATOM 1783 O O . ASP A 1 235 ? -12.009 -7.986 -10.135 1.00 66.56 235 ASP A O 1
ATOM 1787 N N . GLY A 1 236 ? -13.028 -6.785 -8.547 1.00 67.88 236 GLY A N 1
ATOM 1788 C CA . GLY A 1 236 ? -11.794 -6.363 -7.880 1.00 67.88 236 GLY A CA 1
ATOM 1789 C C . GLY A 1 236 ? -11.124 -5.165 -8.569 1.00 67.88 236 GLY A C 1
ATOM 1790 O O . GLY A 1 236 ? -9.936 -4.900 -8.350 1.00 67.88 236 GLY A O 1
ATOM 1791 N N . GLY A 1 237 ? -11.856 -4.464 -9.441 1.00 72.56 237 GLY A N 1
ATOM 1792 C CA . GLY A 1 237 ? -11.596 -3.105 -9.913 1.00 72.56 237 GLY A CA 1
ATOM 1793 C C . GLY A 1 237 ? -11.278 -2.159 -8.757 1.00 72.56 237 GLY A C 1
ATOM 1794 O O . GLY A 1 237 ? -11.926 -2.242 -7.719 1.00 72.56 237 GLY A O 1
ATOM 1795 N N . ILE A 1 238 ? -10.302 -1.263 -8.904 1.00 77.44 238 ILE A N 1
ATOM 1796 C CA . ILE A 1 238 ? -10.129 -0.149 -7.962 1.00 77.44 238 ILE A CA 1
ATOM 1797 C C . ILE A 1 238 ? -9.939 1.123 -8.773 1.00 77.44 238 ILE A C 1
ATOM 1799 O O . ILE A 1 238 ? -8.947 1.257 -9.487 1.00 77.44 238 ILE A O 1
ATOM 1803 N N . GLU A 1 239 ? -10.885 2.042 -8.636 1.00 79.81 239 GLU A N 1
ATOM 1804 C CA . GLU A 1 239 ? -10.886 3.355 -9.281 1.00 79.81 239 GLU A CA 1
ATOM 1805 C C . GLU A 1 239 ? -10.819 4.442 -8.207 1.00 79.81 239 GLU A C 1
ATOM 1807 O O . GLU A 1 239 ? -11.314 4.237 -7.102 1.00 79.81 239 GLU A O 1
ATOM 1812 N N . ALA A 1 240 ? -10.145 5.551 -8.500 1.00 74.88 240 ALA A N 1
ATOM 1813 C CA . ALA A 1 240 ? -9.830 6.628 -7.558 1.00 74.88 240 ALA A CA 1
ATOM 1814 C C . ALA A 1 240 ? -10.499 7.942 -7.965 1.00 74.88 240 ALA A C 1
ATOM 1816 O O . ALA A 1 240 ? -10.688 8.126 -9.189 1.00 74.88 240 ALA A O 1
#

Sequence (240 aa):
MFPTQTEAPPSRISLLTAVMLVALALSTAGAWLVQETLGAAARRGAQIVADMARRGLSHYWGGRSDVRWYLVTDANGRPHGWRLTTRKADGDYYAGQDILRTAQGAHQSQWQLADDASEGRYASGTGLLRGQHPNVTIALTHNRVEVVTRFGASGLGPRPDNYIPEGAFPVVLLLTAAGGRPAKFKMIIDQVAVIGGQVHFITLVVTPQGADRVRASFTVLGKKPETTIYHLGADGGIEA

Organism: NCBI:txid412755

Solvent-accessible surface area (backbone atoms only — not comparable to full-atom values): 12650 Å² total; per-residue (Å²): 139,79,83,78,81,77,78,75,58,69,69,57,54,53,51,51,52,52,53,51,51,52,51,48,52,52,51,52,52,49,51,47,52,50,51,50,61,70,42,45,26,39,54,44,19,23,49,52,40,52,52,42,31,74,57,24,48,50,72,79,55,50,81,55,67,44,81,46,78,42,81,36,52,48,99,85,68,47,79,52,35,39,34,41,43,37,38,30,65,54,84,78,26,37,36,33,37,40,39,40,42,39,86,92,46,40,40,29,37,38,34,36,30,34,38,43,62,43,32,34,40,37,37,29,33,77,46,76,67,82,92,48,84,45,48,28,37,38,42,38,42,81,58,34,36,37,35,42,35,65,86,68,55,42,14,63,37,76,51,58,71,23,46,50,60,78,86,50,48,67,57,54,52,53,54,30,18,75,63,70,43,53,26,24,34,32,32,68,48,81,92,54,37,59,55,95,55,30,54,35,67,32,43,36,39,41,34,43,70,52,86,46,25,32,37,40,34,41,41,45,92,99,50,79,66,48,73,48,58,34,41,48,41,97,87,73,44,79,46,112

Nearest PDB structures (foldseek):
  8of7-assembly1_B  TM=5.019E-01  e=3.932E-01  Streptomyces sp. NL15-2K
  6ehb-assembly1_B  TM=2.916E-01  e=3.725E-01  Vibrio cholerae O395
  5onu-assembly1_C  TM=3.134E-01  e=7.520E-01  Vibrio cholerae
  7f9o-assembly1_7  TM=6.112E-01  e=9.033E+00  Hordeum vulgare subsp. spontaneum

Foldseek 3Di:
DDDDPDPDPVVVVVVVVVVVVVVVVVVVVVVVVVCCVVCVQAVVLLVLLQVQLVCFPCNVPPQDKDWDKDFDADPVRHGFWMKIKIWHDDPQKIKIKIWTDGPVFIKIKIKIAGRSSQWIKIFIDTDDCPPDHGQKIWTGHNFKIWIAGPVGQIAIDTARSSEDEPVCVLVVLLVQLVVQAKHKHWYADSVPQDDPSHGDTWIWIWHHPHNFKIWIWTHDPPDDTDIDIWGQDPVSDTDD

Secondary structure (DSSP, 8-state):
-PPP--PPPHHHHHHHHHHHHHHHHHHHHHHHHHHHHHHHHHHHHHHHHHHHHHH-HHHHHTT--EEEEEEEE-TTS-EEEEEEEEEEEETTEEEEEEEEEETTEEEEEEEEEETTSSSEEEEEEES--TTSPPSEEEEEETTEEEEEETTS-EEEEEPPTTB--GGGHHHHHHHHHHHTS-EEEEE--GGGSEETTEEPPEEEEEEE-SSSEEEEEEE-TTSPPEEEEEEE-TTS-EE-